Protein AF-A0A840IB22-F1 (afdb_monomer)

pLDDT: mean 71.61, std 22.85, range [34.41, 97.69]

Secondary structure (DSSP, 8-state):
-EEEEEESS-EEEEEES--SSEEETTS---SEEEE---TT-EEEEEEESS--TT-EEEEE-TTTTT--S--S---------PBPEEEEE---SEE-TTSEEEEEEEETTSPBPPTT-EEEEEEEETTEEEEEEEEEETTEEEEE----GGGTT-EEEEEEEE---SSB--EEEEEEEEEE-

Foldseek 3Di:
DKFKDWDQDWWKKAWDDDLVAKDKPVRDPDSIDGDDHHPVTDIIIIDGPDDDPPTDMDIADPVPPGDDPCPDPPDTDPQADAFEKEKAADADQEDELFAKGKIFMAGPVRAQDDWFQKKKKWKDWDPDIDIFMFTDDRRMTITGNNHDPVQAQTWIKIKMWGPTDSHHHTYIDDIHIHHYD

Nearest PDB structures (foldseek):
  8tp7-assembly1_D  TM=4.514E-01  e=5.817E-03  Homo sapiens
  3ew3-assembly1_B  TM=4.625E-01  e=2.828E-02  Rattus norvegicus
  5e2w-assembly1_H  TM=5.359E-01  e=2.455E-01  Mus musculus
  1ern-assembly1_B  TM=4.491E-01  e=6.929E-02  Homo sapiens
  8os3-assembly1_A  TM=4.184E-01  e=5.915E-02  Homo sapiens

Mean predicted aligned error: 14.22 Å

Structure (mmCIF, N/CA/C/O backbone):
data_AF-A0A840IB22-F1
#
_entry.id   AF-A0A840IB22-F1
#
loop_
_atom_site.group_PDB
_atom_site.id
_atom_site.type_symbol
_atom_site.label_atom_id
_atom_site.label_alt_id
_atom_site.label_comp_id
_atom_site.label_asym_id
_atom_site.label_entity_id
_atom_site.label_seq_id
_atom_site.pdbx_PDB_ins_code
_atom_site.Cartn_x
_atom_site.Cartn_y
_atom_site.Cartn_z
_atom_site.occupancy
_atom_site.B_iso_or_equiv
_atom_site.auth_seq_id
_atom_site.auth_comp_id
_atom_site.auth_asym_id
_atom_site.auth_atom_id
_atom_site.pdbx_PDB_model_num
ATOM 1 N N . MET A 1 1 ? 10.475 -1.679 -20.786 1.00 48.28 1 MET A N 1
ATOM 2 C CA . MET A 1 1 ? 11.555 -2.456 -20.126 1.00 48.28 1 MET A CA 1
ATOM 3 C C . MET A 1 1 ? 12.057 -1.659 -18.939 1.00 48.28 1 MET A C 1
ATOM 5 O O . MET A 1 1 ? 12.239 -0.462 -19.100 1.00 48.28 1 MET A O 1
ATOM 9 N N . THR A 1 2 ? 12.240 -2.279 -17.773 1.00 46.66 2 THR A N 1
ATOM 10 C CA . THR A 1 2 ? 12.826 -1.607 -16.608 1.00 46.66 2 THR A CA 1
ATOM 11 C C . THR A 1 2 ? 14.110 -2.330 -16.242 1.00 46.66 2 THR A C 1
ATOM 13 O O . THR A 1 2 ? 14.070 -3.530 -16.004 1.00 46.66 2 THR A O 1
ATOM 16 N N . VAL A 1 3 ? 15.239 -1.626 -16.238 1.00 50.56 3 VAL A N 1
ATOM 17 C CA . VAL A 1 3 ? 16.526 -2.186 -15.808 1.00 50.56 3 VAL A CA 1
ATOM 18 C C . VAL A 1 3 ? 16.943 -1.477 -14.539 1.00 50.56 3 VAL A C 1
ATOM 20 O O . VAL A 1 3 ? 17.030 -0.248 -14.523 1.00 50.56 3 VAL A O 1
ATOM 23 N N . ALA A 1 4 ? 17.166 -2.257 -13.484 1.00 49.91 4 ALA A N 1
ATOM 24 C CA . ALA A 1 4 ? 17.696 -1.764 -12.229 1.00 49.91 4 ALA A CA 1
ATOM 25 C C . ALA A 1 4 ? 19.106 -2.313 -12.012 1.00 49.91 4 ALA A C 1
ATOM 27 O O . ALA A 1 4 ? 19.336 -3.506 -12.187 1.00 49.91 4 ALA A O 1
ATOM 28 N N . TRP A 1 5 ? 20.045 -1.456 -11.615 1.00 53.88 5 TRP A N 1
ATOM 29 C CA . TRP A 1 5 ? 21.394 -1.898 -11.262 1.00 53.88 5 TRP A CA 1
ATOM 30 C C . TRP A 1 5 ? 21.902 -1.186 -10.014 1.00 53.88 5 TRP A C 1
ATOM 32 O O . TRP A 1 5 ? 21.425 -0.106 -9.648 1.00 53.88 5 TRP A O 1
ATOM 42 N N . ARG A 1 6 ? 22.868 -1.830 -9.358 1.00 48.09 6 ARG A N 1
ATOM 43 C CA . ARG A 1 6 ? 23.633 -1.287 -8.242 1.00 48.09 6 ARG A CA 1
ATOM 44 C C . ARG A 1 6 ? 25.108 -1.356 -8.608 1.00 48.09 6 ARG A C 1
ATOM 46 O O . ARG A 1 6 ? 25.583 -2.428 -8.959 1.00 48.09 6 ARG A O 1
ATOM 53 N N . THR A 1 7 ? 25.812 -0.236 -8.515 1.00 49.59 7 THR A N 1
ATOM 54 C CA . THR A 1 7 ? 27.276 -0.192 -8.630 1.00 49.59 7 THR A CA 1
ATOM 55 C C . THR A 1 7 ? 27.855 0.579 -7.456 1.00 49.59 7 THR A C 1
ATOM 57 O O . THR A 1 7 ? 27.236 1.532 -6.973 1.00 49.59 7 THR A O 1
ATOM 60 N N . THR A 1 8 ? 29.017 0.142 -6.986 1.00 46.53 8 THR A N 1
ATOM 61 C CA . THR A 1 8 ? 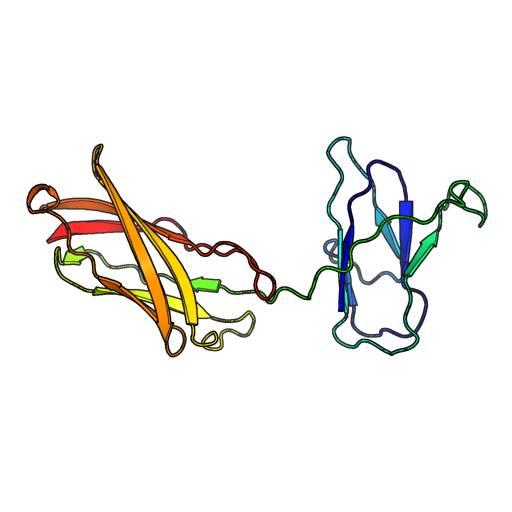29.859 0.860 -6.021 1.00 46.53 8 THR A CA 1
ATOM 62 C C . THR A 1 8 ? 30.912 1.728 -6.710 1.00 46.53 8 THR A C 1
ATOM 64 O O . THR A 1 8 ? 31.506 2.576 -6.052 1.00 46.53 8 THR A O 1
ATOM 67 N N . ASP A 1 9 ? 31.100 1.559 -8.023 1.00 51.00 9 ASP A N 1
ATOM 68 C CA . ASP A 1 9 ? 32.133 2.231 -8.812 1.00 51.00 9 ASP A CA 1
ATOM 69 C C . ASP A 1 9 ? 31.544 3.320 -9.724 1.00 51.00 9 ASP A C 1
ATOM 71 O O . ASP A 1 9 ? 30.344 3.342 -10.021 1.00 51.00 9 ASP A O 1
ATOM 75 N N . LEU A 1 10 ? 32.401 4.246 -10.167 1.00 51.16 10 LEU A N 1
ATOM 76 C CA . LEU A 1 10 ? 32.065 5.250 -11.179 1.00 51.16 10 LEU A CA 1
ATOM 77 C C . LEU A 1 10 ? 31.827 4.545 -12.515 1.00 51.16 10 LEU A C 1
ATOM 79 O O . LEU A 1 10 ? 32.743 3.963 -13.085 1.00 51.16 10 LEU A O 1
ATOM 83 N N . THR A 1 11 ? 30.602 4.590 -13.028 1.00 54.53 11 THR A N 1
ATOM 84 C CA . THR A 1 11 ? 30.282 4.005 -14.335 1.00 54.53 11 THR A CA 1
ATOM 85 C C . THR A 1 11 ? 29.261 4.890 -15.036 1.00 54.53 11 THR A C 1
ATOM 87 O O . THR A 1 11 ? 28.224 5.227 -14.455 1.00 54.53 11 THR A O 1
ATOM 90 N N . THR A 1 12 ? 29.529 5.269 -16.286 1.00 56.56 12 THR A N 1
ATOM 91 C CA . THR A 1 12 ? 28.527 5.920 -17.135 1.00 56.56 12 THR A CA 1
ATOM 92 C C . THR A 1 12 ? 27.768 4.830 -17.888 1.00 56.56 12 THR A C 1
ATOM 94 O O . THR A 1 12 ? 28.350 3.994 -18.576 1.00 56.56 12 THR A O 1
ATOM 97 N N . MET A 1 13 ? 26.441 4.800 -17.750 1.00 57.06 13 MET A N 1
ATOM 98 C CA . MET A 1 13 ? 25.615 3.864 -18.514 1.00 57.06 13 MET A CA 1
ATOM 99 C C . MET A 1 13 ? 24.980 4.596 -19.685 1.00 57.06 13 MET A C 1
ATOM 101 O O . MET A 1 13 ? 24.235 5.557 -19.496 1.00 57.06 13 MET A O 1
ATOM 105 N N . CYS A 1 14 ? 25.246 4.115 -20.893 1.00 55.72 14 CYS A N 1
ATOM 106 C CA . CYS A 1 14 ? 24.690 4.637 -22.126 1.00 55.72 14 CYS A CA 1
ATOM 107 C C . CYS A 1 14 ? 23.659 3.663 -22.698 1.00 55.72 14 CYS A C 1
ATOM 109 O O . CYS A 1 14 ? 23.950 2.502 -22.993 1.00 55.72 14 CYS A O 1
ATOM 111 N N . LEU A 1 15 ? 22.443 4.155 -22.919 1.00 52.16 15 LEU A N 1
ATOM 112 C CA . LEU A 1 15 ? 21.483 3.481 -23.774 1.00 52.16 15 LEU A CA 1
ATOM 113 C C . LEU A 1 15 ? 21.888 3.745 -25.227 1.00 52.16 15 LEU A C 1
ATOM 115 O O . LEU A 1 15 ? 21.891 4.888 -25.688 1.00 52.16 15 LEU A O 1
ATOM 119 N N . LYS A 1 16 ? 22.269 2.694 -25.952 1.00 50.34 16 LYS A N 1
ATOM 120 C CA . LYS A 1 16 ? 22.580 2.793 -27.379 1.00 50.34 16 LYS A CA 1
ATOM 121 C C . LYS A 1 16 ? 21.391 2.245 -28.173 1.00 50.34 16 LYS A C 1
ATOM 123 O O . LYS A 1 16 ? 20.918 1.151 -27.894 1.00 50.34 16 LYS A O 1
ATOM 128 N N . GLN A 1 17 ? 20.992 3.003 -29.200 1.00 44.84 17 GLN A N 1
ATOM 129 C CA . GLN A 1 17 ? 19.897 2.744 -30.157 1.00 44.84 17 GLN A CA 1
ATOM 130 C C . GLN A 1 17 ? 18.474 3.148 -29.719 1.00 44.84 17 GLN A C 1
ATOM 132 O O . GLN A 1 17 ? 18.212 3.414 -28.551 1.00 44.84 17 GLN A O 1
ATOM 137 N N . ALA A 1 18 ? 17.603 3.270 -30.734 1.00 34.88 18 ALA A N 1
ATOM 138 C CA . ALA A 1 18 ? 16.340 4.016 -30.805 1.00 34.88 18 ALA A CA 1
ATOM 139 C C . ALA A 1 18 ? 15.242 3.548 -29.835 1.00 34.88 18 ALA A C 1
ATOM 141 O O . ALA A 1 18 ? 14.247 2.934 -30.220 1.00 34.88 18 ALA A O 1
ATOM 142 N N . ILE A 1 19 ? 15.421 3.858 -28.558 1.00 40.47 19 ILE A N 1
ATOM 143 C CA . ILE A 1 19 ? 14.319 3.984 -27.614 1.00 40.47 19 ILE A CA 1
ATOM 144 C C . ILE A 1 19 ? 14.061 5.482 -27.487 1.00 40.47 19 ILE A C 1
ATOM 146 O O . ILE A 1 19 ? 14.862 6.196 -26.891 1.00 40.47 19 ILE A O 1
ATOM 150 N N . ASP A 1 20 ? 12.971 5.956 -28.080 1.00 34.41 20 ASP A N 1
ATOM 151 C CA . ASP A 1 20 ? 12.635 7.386 -28.079 1.00 34.41 20 ASP A CA 1
ATOM 152 C C . ASP A 1 20 ? 11.949 7.825 -26.769 1.00 34.41 20 ASP A C 1
ATOM 154 O O . ASP A 1 20 ? 11.941 9.009 -26.443 1.00 34.41 20 ASP A O 1
ATOM 158 N N . ASP A 1 21 ? 11.484 6.859 -25.963 1.00 38.28 21 ASP A N 1
ATOM 159 C CA . ASP A 1 21 ? 10.707 7.080 -24.738 1.00 38.28 21 ASP A CA 1
ATOM 160 C C . ASP A 1 21 ? 11.314 6.320 -23.541 1.00 38.28 21 ASP A C 1
ATOM 162 O O . ASP A 1 21 ? 10.810 5.274 -23.114 1.00 38.28 21 ASP A O 1
ATOM 166 N N . TYR A 1 22 ? 12.432 6.811 -22.995 1.00 42.03 22 TYR A N 1
ATOM 167 C CA . TYR A 1 22 ? 12.990 6.323 -21.727 1.00 42.03 22 TYR A CA 1
ATOM 168 C C . TYR A 1 22 ? 13.242 7.460 -20.737 1.00 42.03 22 TYR A C 1
ATOM 170 O O . TYR A 1 22 ? 13.552 8.589 -21.112 1.00 42.03 22 TYR A O 1
ATOM 178 N N . SER A 1 23 ? 13.141 7.151 -19.444 1.00 45.56 23 SER A N 1
ATOM 179 C CA . SER A 1 23 ? 13.484 8.079 -18.366 1.00 45.56 23 SER A CA 1
ATOM 180 C C . SER A 1 23 ? 14.428 7.427 -17.366 1.00 45.56 23 SER A C 1
ATOM 182 O O . SER A 1 23 ? 14.178 6.309 -16.900 1.00 45.56 23 SER A O 1
ATOM 184 N N . TRP A 1 24 ? 15.465 8.165 -16.988 1.00 50.62 24 TRP A N 1
ATOM 185 C CA . TRP A 1 24 ? 16.272 7.884 -15.808 1.00 50.62 24 TRP A CA 1
ATOM 186 C C . TRP A 1 24 ? 15.602 8.470 -14.561 1.00 50.62 24 TRP A C 1
ATOM 188 O O . TRP A 1 24 ? 14.995 9.539 -14.627 1.00 50.62 24 TRP A O 1
ATOM 198 N N . ASP A 1 25 ? 15.798 7.844 -13.398 1.00 52.25 25 ASP A N 1
ATOM 199 C CA . ASP A 1 25 ? 15.362 8.373 -12.085 1.00 52.25 25 ASP A CA 1
ATOM 200 C C . ASP A 1 25 ? 16.053 9.708 -11.693 1.00 52.25 25 ASP A C 1
ATOM 202 O O . ASP A 1 25 ? 15.821 10.276 -10.629 1.00 52.25 25 ASP A O 1
ATOM 206 N N . THR A 1 26 ? 16.928 10.237 -12.554 1.00 48.38 26 THR A N 1
ATOM 207 C CA . THR A 1 26 ? 17.556 11.560 -12.422 1.00 48.38 26 THR A CA 1
ATOM 208 C C . THR A 1 26 ? 16.750 12.684 -13.081 1.00 48.38 26 THR A C 1
ATOM 210 O O . THR A 1 26 ? 17.081 13.850 -12.883 1.00 48.38 26 THR A O 1
ATOM 213 N N . GLY A 1 27 ? 15.691 12.369 -13.838 1.00 40.84 27 GLY A N 1
ATOM 214 C CA . GLY A 1 27 ? 14.813 13.361 -14.471 1.00 40.84 27 GLY A CA 1
ATOM 215 C C . GLY A 1 27 ? 15.392 14.059 -15.708 1.00 40.84 27 GLY A C 1
ATOM 216 O O . GLY A 1 27 ? 14.729 14.928 -16.270 1.00 40.84 27 GLY A O 1
ATOM 217 N N . GLU A 1 28 ? 16.591 13.681 -16.161 1.00 42.09 28 GLU A N 1
ATOM 218 C CA . GLU A 1 28 ? 17.196 14.207 -17.387 1.00 42.09 28 GLU A CA 1
ATOM 219 C C . GLU A 1 28 ? 17.098 13.188 -18.532 1.00 42.09 28 GLU A C 1
ATOM 221 O O . GLU A 1 28 ? 17.531 12.040 -18.409 1.00 42.09 28 GLU A O 1
ATOM 226 N N . ALA A 1 29 ? 16.554 13.618 -19.673 1.00 41.34 29 ALA A N 1
ATOM 227 C CA . ALA A 1 29 ? 16.573 12.854 -20.917 1.00 41.34 29 ALA A CA 1
ATOM 228 C C . ALA A 1 29 ? 17.974 12.936 -21.546 1.00 41.34 29 ALA A C 1
ATOM 230 O O . ALA A 1 29 ? 18.249 13.786 -22.393 1.00 41.34 29 ALA A O 1
ATOM 231 N N . ARG A 1 30 ? 18.890 12.079 -21.089 1.00 51.94 30 ARG A N 1
ATOM 232 C CA . ARG A 1 30 ? 20.209 11.883 -21.701 1.00 51.94 30 ARG A CA 1
ATOM 233 C C . ARG A 1 30 ? 20.348 10.443 -22.181 1.00 51.94 30 ARG A C 1
ATOM 235 O O . ARG A 1 30 ? 20.032 9.521 -21.434 1.00 51.94 30 ARG A O 1
ATOM 242 N N . LEU A 1 31 ? 20.931 10.268 -23.373 1.00 49.12 31 LEU A N 1
ATOM 243 C CA . LEU A 1 31 ? 21.342 8.960 -23.924 1.00 49.12 31 LEU A CA 1
ATOM 244 C C . LEU A 1 31 ? 22.252 8.183 -22.971 1.00 49.12 31 LEU A C 1
ATOM 246 O O . LEU A 1 31 ? 22.297 6.959 -23.029 1.00 49.12 31 LEU A O 1
ATOM 250 N N . CYS A 1 32 ? 22.930 8.888 -22.068 1.00 50.00 32 CYS A N 1
ATOM 251 C CA . CYS A 1 32 ? 23.717 8.300 -21.005 1.00 50.00 32 CYS A CA 1
ATOM 252 C C . CYS A 1 32 ? 23.332 8.907 -19.656 1.00 50.00 32 CYS A C 1
ATOM 254 O O . CYS A 1 32 ? 23.226 10.128 -19.525 1.00 50.00 32 CYS A O 1
ATOM 256 N N . GLY A 1 33 ? 23.128 8.054 -18.659 1.00 50.44 33 GLY A N 1
ATOM 257 C CA . GLY A 1 33 ? 23.044 8.454 -17.265 1.00 50.44 33 GLY A CA 1
ATOM 258 C C . GLY A 1 33 ? 24.423 8.339 -16.627 1.00 50.44 33 GLY A C 1
ATOM 259 O O . GLY A 1 33 ? 25.006 7.254 -16.610 1.00 50.44 33 GLY A O 1
ATOM 260 N N . ASP A 1 34 ? 24.937 9.442 -16.084 1.00 47.44 34 ASP A N 1
ATOM 261 C CA . ASP A 1 34 ? 26.132 9.402 -15.243 1.00 47.44 34 ASP A CA 1
ATOM 262 C C . ASP A 1 34 ? 25.741 8.911 -13.847 1.00 47.44 34 ASP A C 1
ATOM 264 O O . ASP A 1 34 ? 24.922 9.524 -13.148 1.00 47.44 34 ASP A O 1
ATOM 268 N N . GLY A 1 35 ? 26.304 7.772 -13.450 1.00 44.09 35 GLY A N 1
ATOM 269 C CA . GLY A 1 35 ? 26.083 7.176 -12.147 1.00 44.09 35 GLY A CA 1
ATOM 270 C C . GLY A 1 35 ? 27.285 7.361 -11.236 1.00 44.09 35 GLY A C 1
ATOM 271 O O . GLY A 1 35 ? 28.285 6.665 -11.369 1.00 44.09 35 GLY A O 1
ATOM 272 N N . TYR A 1 36 ? 27.171 8.260 -10.257 1.00 42.16 36 TYR A N 1
ATOM 273 C CA . TYR A 1 36 ? 28.086 8.278 -9.115 1.00 42.16 36 TYR A CA 1
ATOM 274 C C . TYR A 1 36 ? 27.601 7.239 -8.095 1.00 42.16 36 TYR A C 1
ATOM 276 O O . TYR A 1 36 ? 26.560 7.443 -7.457 1.00 42.16 36 TYR A O 1
ATOM 284 N N . GLY A 1 37 ? 28.306 6.110 -7.993 1.00 39.12 37 GLY A N 1
ATOM 285 C CA . GLY A 1 37 ? 28.129 5.146 -6.907 1.00 39.12 37 GLY A CA 1
ATOM 286 C C . GLY A 1 37 ? 28.639 5.720 -5.581 1.00 39.12 37 GLY A C 1
ATOM 287 O O . GLY A 1 37 ? 29.645 6.427 -5.555 1.00 39.12 37 GLY A O 1
ATOM 288 N N . ASP A 1 38 ? 27.930 5.448 -4.487 1.00 37.69 38 ASP A N 1
ATOM 289 C CA . ASP A 1 38 ? 28.451 5.593 -3.126 1.00 37.69 38 ASP A CA 1
ATOM 290 C C . ASP A 1 38 ? 28.698 4.200 -2.519 1.00 37.69 38 ASP A C 1
ATOM 292 O O . ASP A 1 38 ? 28.323 3.176 -3.096 1.00 37.69 38 ASP A O 1
ATOM 296 N N . GLU A 1 39 ? 29.318 4.150 -1.340 1.00 35.53 39 GLU A N 1
ATOM 297 C CA . GLU A 1 39 ? 29.647 2.919 -0.599 1.00 35.53 39 GLU A CA 1
ATOM 298 C C . GLU A 1 39 ? 28.437 2.011 -0.277 1.00 35.53 39 GLU A C 1
ATOM 300 O O . GLU A 1 39 ? 28.614 0.864 0.131 1.00 35.53 39 GLU A O 1
ATOM 305 N N . ASN A 1 40 ? 27.202 2.481 -0.499 1.00 43.50 40 ASN A N 1
ATOM 306 C CA . ASN A 1 40 ? 25.967 1.714 -0.308 1.00 43.50 40 ASN A CA 1
ATOM 307 C C . ASN A 1 40 ? 25.336 1.222 -1.622 1.00 43.50 40 ASN A C 1
ATOM 309 O O . ASN A 1 40 ? 24.288 0.561 -1.593 1.00 43.50 40 ASN A O 1
ATOM 313 N N . GLY A 1 41 ? 25.958 1.529 -2.761 1.00 46.81 41 GLY A N 1
ATOM 314 C CA . GLY A 1 41 ? 25.479 1.204 -4.093 1.00 46.81 41 GLY A CA 1
ATOM 315 C C . GLY A 1 41 ? 24.190 1.953 -4.430 1.00 46.81 41 GLY A C 1
ATOM 316 O O . GLY A 1 41 ? 23.091 1.587 -3.988 1.00 46.81 41 GLY A O 1
ATOM 317 N N . ARG A 1 42 ? 24.290 2.976 -5.281 1.00 49.84 42 ARG A N 1
ATOM 318 C CA . ARG A 1 42 ? 23.114 3.703 -5.771 1.00 49.84 42 ARG A CA 1
ATOM 319 C C . ARG A 1 42 ? 22.307 2.793 -6.703 1.00 49.84 42 ARG A C 1
ATOM 321 O O . ARG A 1 42 ? 22.860 2.210 -7.631 1.00 49.84 42 ARG A O 1
ATOM 328 N N . ARG A 1 43 ? 21.002 2.645 -6.431 1.00 49.06 43 ARG A N 1
ATOM 329 C CA . ARG A 1 43 ? 20.064 1.985 -7.352 1.00 49.06 43 ARG A CA 1
ATOM 330 C C . ARG A 1 43 ? 19.730 2.974 -8.453 1.00 49.06 43 ARG A C 1
ATOM 332 O O . ARG A 1 43 ? 19.277 4.079 -8.168 1.00 49.06 43 ARG A O 1
ATOM 339 N N . PHE A 1 44 ? 19.901 2.552 -9.687 1.00 54.31 44 PHE A N 1
ATOM 340 C CA . PHE A 1 44 ? 19.448 3.300 -10.847 1.00 54.31 44 PHE A CA 1
ATOM 341 C C . PHE A 1 44 ? 18.365 2.503 -11.541 1.00 54.31 44 PHE A C 1
ATOM 343 O O . PHE A 1 44 ? 18.443 1.279 -11.583 1.00 54.31 44 PHE A O 1
ATOM 350 N N . VAL A 1 45 ? 17.361 3.195 -12.066 1.00 52.44 45 VAL A N 1
ATOM 351 C CA . VAL A 1 45 ? 16.238 2.581 -12.767 1.00 52.44 45 VAL A CA 1
ATOM 352 C C . VAL A 1 45 ? 16.105 3.269 -14.118 1.00 52.44 45 VAL A C 1
ATOM 354 O O . VAL A 1 45 ? 15.855 4.473 -14.178 1.00 52.44 45 VAL A O 1
ATOM 357 N N . LEU A 1 46 ? 16.284 2.508 -15.195 1.00 56.38 46 LEU A N 1
ATOM 358 C CA . LEU A 1 46 ? 15.927 2.924 -16.547 1.00 56.38 46 LEU A CA 1
ATOM 359 C C . LEU A 1 46 ? 14.561 2.339 -16.859 1.00 56.38 46 LEU A C 1
ATOM 361 O O . LEU A 1 46 ? 14.406 1.126 -16.780 1.00 56.38 46 LEU A O 1
ATOM 365 N N . THR A 1 47 ? 13.584 3.170 -17.211 1.00 52.81 47 THR A N 1
ATOM 366 C CA . THR A 1 47 ? 12.278 2.707 -17.701 1.00 52.81 47 THR A CA 1
ATOM 367 C C . THR A 1 47 ? 12.120 3.135 -19.148 1.00 52.81 47 THR A C 1
ATOM 369 O O . THR A 1 47 ? 12.177 4.324 -19.426 1.00 52.81 47 THR A O 1
ATOM 372 N N . ALA A 1 48 ? 11.922 2.171 -20.043 1.00 50.44 48 ALA A N 1
ATOM 373 C CA . ALA A 1 48 ? 11.597 2.376 -21.450 1.00 50.44 48 ALA A CA 1
ATOM 374 C C . ALA A 1 48 ? 10.118 2.046 -21.702 1.00 50.44 48 ALA A C 1
ATOM 376 O O . ALA A 1 48 ? 9.684 0.931 -21.372 1.00 50.44 48 ALA A O 1
ATOM 377 N N . GLU A 1 49 ? 9.362 2.979 -22.285 1.00 41.25 49 GLU A N 1
ATOM 378 C CA . GLU A 1 49 ? 7.941 2.808 -22.627 1.00 41.25 49 GLU A CA 1
ATOM 379 C C . GLU A 1 49 ? 7.743 1.831 -23.795 1.00 41.25 49 GLU A C 1
ATOM 381 O O . GLU A 1 49 ? 6.767 1.080 -23.813 1.00 41.25 49 GLU A O 1
ATOM 386 N N . GLN A 1 50 ? 8.710 1.763 -24.715 1.00 44.41 50 GLN A N 1
ATOM 387 C CA . GLN A 1 50 ? 8.745 0.808 -25.824 1.00 44.41 50 GLN A CA 1
ATOM 388 C C . GLN A 1 50 ? 10.086 0.064 -25.828 1.00 44.41 50 GLN A C 1
ATOM 390 O O . GLN A 1 50 ? 11.144 0.667 -25.667 1.00 44.41 50 GLN A O 1
ATOM 395 N N . SER A 1 51 ? 10.058 -1.263 -25.973 1.00 46.50 51 SER A N 1
ATOM 396 C CA . SER A 1 51 ? 11.267 -2.080 -26.137 1.00 46.50 51 SER A CA 1
ATOM 397 C C . SER A 1 51 ? 11.360 -2.563 -27.578 1.00 46.50 51 SER A C 1
ATOM 399 O O . SER A 1 51 ? 10.515 -3.352 -28.006 1.00 46.50 51 SER A O 1
ATOM 401 N N . HIS A 1 52 ? 12.381 -2.119 -28.310 1.00 44.84 52 HIS A N 1
ATOM 402 C CA . HIS A 1 52 ? 12.742 -2.729 -29.587 1.00 44.84 52 HIS A CA 1
ATOM 403 C C . HIS A 1 52 ? 13.513 -4.034 -29.316 1.00 44.84 52 HIS A C 1
ATOM 405 O O . HIS A 1 52 ? 14.332 -4.051 -28.394 1.00 44.84 52 HIS A O 1
ATOM 411 N N . PRO A 1 53 ? 13.293 -5.121 -30.078 1.00 45.16 53 PRO A N 1
ATOM 412 C CA . PRO A 1 53 ? 14.024 -6.381 -29.896 1.00 45.16 53 PRO A CA 1
ATOM 413 C C . PRO A 1 53 ? 15.548 -6.250 -30.057 1.00 45.16 53 PRO A C 1
ATOM 415 O O . PRO A 1 53 ? 16.276 -7.097 -29.553 1.00 45.16 53 PRO A O 1
ATOM 418 N N . ASP A 1 54 ? 16.017 -5.180 -30.701 1.00 46.44 54 ASP A N 1
ATOM 419 C CA . ASP A 1 54 ? 17.439 -4.926 -30.961 1.00 46.44 54 ASP A CA 1
ATOM 420 C C . ASP A 1 54 ? 18.091 -3.997 -29.919 1.00 46.44 54 ASP A C 1
ATOM 422 O O . ASP A 1 54 ? 19.270 -3.672 -30.028 1.00 46.44 54 ASP A O 1
ATOM 426 N N . ALA A 1 55 ? 17.340 -3.541 -28.909 1.00 50.34 55 ALA A N 1
ATOM 427 C CA . ALA A 1 55 ? 17.861 -2.625 -27.900 1.00 50.34 55 ALA A CA 1
ATOM 428 C C . ALA A 1 55 ? 18.793 -3.335 -26.902 1.00 50.34 55 ALA A C 1
ATOM 430 O O . ALA A 1 55 ? 18.453 -4.386 -26.356 1.00 50.34 55 ALA A O 1
ATOM 431 N N . PHE A 1 56 ? 19.939 -2.717 -26.601 1.00 51.69 56 PHE A N 1
ATOM 432 C CA . PHE A 1 56 ? 20.892 -3.195 -25.597 1.00 51.69 56 PHE A CA 1
ATOM 433 C C . PHE A 1 56 ? 21.508 -2.035 -24.800 1.00 51.69 56 PHE A C 1
ATOM 435 O O . PHE A 1 56 ? 21.499 -0.880 -25.225 1.00 51.69 56 PHE A O 1
ATOM 442 N N . LEU A 1 57 ? 22.024 -2.345 -23.610 1.00 53.84 57 LEU A N 1
ATOM 443 C CA . LEU A 1 57 ? 22.715 -1.386 -22.747 1.00 53.84 57 LEU A CA 1
ATOM 444 C C . LEU A 1 57 ? 24.226 -1.492 -22.945 1.00 53.84 57 LEU A C 1
ATOM 446 O O . LEU A 1 57 ? 24.757 -2.598 -23.048 1.00 53.84 57 LEU A O 1
ATOM 450 N N . VAL A 1 58 ? 24.905 -0.345 -22.966 1.00 55.03 58 VAL A N 1
ATOM 451 C CA . VAL A 1 58 ? 26.369 -0.257 -22.964 1.00 55.03 58 VAL A CA 1
ATOM 452 C C . VAL A 1 58 ? 26.818 0.472 -21.706 1.00 55.03 58 VAL A C 1
ATOM 454 O O . VAL A 1 58 ? 26.255 1.501 -21.329 1.00 55.03 58 VAL A O 1
ATOM 457 N N . PHE A 1 59 ? 27.842 -0.068 -21.059 1.00 56.19 59 PHE A N 1
ATOM 458 C CA . PHE A 1 59 ? 28.519 0.562 -19.935 1.00 56.19 59 PHE A CA 1
ATOM 459 C C . PHE A 1 59 ? 29.805 1.179 -20.487 1.00 56.19 59 PHE A C 1
ATOM 461 O O . PHE A 1 59 ? 30.721 0.451 -20.863 1.00 56.19 59 PHE A O 1
ATOM 468 N N . ASP A 1 60 ? 29.832 2.505 -20.605 1.00 53.69 60 ASP A N 1
ATOM 469 C CA . ASP A 1 60 ? 30.997 3.251 -21.079 1.00 53.69 60 ASP A CA 1
ATOM 470 C C . ASP A 1 60 ? 31.705 3.846 -19.850 1.00 53.69 60 ASP A C 1
ATOM 472 O O . ASP A 1 60 ? 31.090 4.541 -19.044 1.00 53.69 60 ASP A O 1
ATOM 476 N N . ASP A 1 61 ? 33.003 3.596 -19.685 1.00 52.44 61 ASP A N 1
ATOM 477 C CA . ASP A 1 61 ? 33.808 4.310 -18.690 1.00 52.44 61 ASP A CA 1
ATOM 478 C C . ASP A 1 61 ? 34.458 5.537 -19.361 1.00 52.44 61 ASP A C 1
ATOM 480 O O . ASP A 1 61 ? 35.348 5.379 -20.210 1.00 52.44 61 ASP A O 1
ATOM 484 N N . PRO A 1 62 ? 34.039 6.774 -19.027 1.00 47.59 62 PRO A N 1
ATOM 485 C CA . PRO A 1 62 ? 34.591 7.977 -19.641 1.00 47.59 62 PRO A CA 1
ATOM 486 C C . PRO A 1 62 ? 36.049 8.245 -19.231 1.00 47.59 62 PRO A C 1
ATOM 488 O O . PRO A 1 62 ? 36.702 9.081 -19.856 1.00 47.59 62 PRO A O 1
ATOM 491 N N . VAL A 1 63 ? 36.583 7.555 -18.216 1.00 49.22 63 VAL A N 1
ATOM 492 C CA . VAL A 1 63 ? 37.959 7.737 -17.729 1.00 49.22 63 VAL A CA 1
ATOM 493 C C . VAL A 1 63 ? 38.986 7.028 -18.627 1.00 49.22 63 VAL A C 1
ATOM 495 O O . VAL A 1 63 ? 40.134 7.468 -18.682 1.00 49.22 63 VAL A O 1
ATOM 498 N N . TRP A 1 64 ? 38.593 6.004 -19.401 1.00 49.31 64 TRP A N 1
ATOM 499 C CA . TRP A 1 64 ? 39.539 5.109 -20.100 1.00 49.31 64 TRP A CA 1
ATOM 500 C C . TRP A 1 64 ? 39.457 5.084 -21.635 1.00 49.31 64 TRP A C 1
ATOM 502 O O . TRP A 1 64 ? 39.971 4.170 -22.274 1.00 49.31 64 TRP A O 1
ATOM 512 N N . GLY A 1 65 ? 38.876 6.102 -22.275 1.00 47.56 65 GLY A N 1
ATOM 513 C CA . GLY A 1 65 ? 39.025 6.276 -23.729 1.00 47.56 65 GLY A CA 1
ATOM 514 C C . GLY A 1 65 ? 38.384 5.181 -24.597 1.00 47.56 65 GLY A C 1
ATOM 515 O O . GLY A 1 65 ? 38.828 4.967 -25.724 1.00 47.56 65 GLY A O 1
ATOM 516 N N . GLY A 1 66 ? 37.329 4.520 -24.108 1.00 45.50 66 GLY A N 1
ATOM 517 C CA . GLY A 1 66 ? 36.490 3.615 -24.909 1.00 45.50 66 GLY A CA 1
ATOM 518 C C . GLY A 1 66 ? 36.748 2.116 -24.732 1.00 45.50 66 GLY A C 1
ATOM 519 O O . GLY A 1 66 ? 36.082 1.319 -25.387 1.00 45.50 66 GLY A O 1
ATOM 520 N N . GLN A 1 67 ? 37.654 1.713 -23.841 1.00 45.75 67 GLN A N 1
ATOM 521 C CA . GLN A 1 67 ? 37.714 0.345 -23.321 1.00 45.75 67 GLN A CA 1
ATOM 522 C C . GLN A 1 67 ? 37.570 0.403 -21.805 1.00 45.75 67 GLN A C 1
ATOM 524 O O . GLN A 1 67 ? 38.428 0.945 -21.112 1.00 45.75 67 GLN A O 1
ATOM 529 N N . SER A 1 68 ? 36.455 -0.126 -21.301 1.00 45.06 68 SER A N 1
ATOM 530 C CA . SER A 1 68 ? 36.299 -0.379 -19.872 1.00 45.06 68 SER A CA 1
ATOM 531 C C . SER A 1 68 ? 37.439 -1.306 -19.423 1.00 45.06 68 SER A C 1
ATOM 533 O O . SER A 1 68 ? 37.638 -2.340 -20.059 1.00 45.06 68 SER A O 1
ATOM 535 N N . PRO A 1 69 ? 38.184 -1.004 -18.344 1.00 44.25 69 PRO A N 1
ATOM 536 C CA . PRO A 1 69 ? 39.161 -1.942 -17.779 1.00 44.25 69 PRO A CA 1
ATOM 537 C C . PRO A 1 69 ? 38.498 -3.193 -17.169 1.00 44.25 69 PRO A C 1
ATOM 539 O O . PRO A 1 69 ? 39.190 -4.095 -16.699 1.00 44.25 69 PRO A O 1
ATOM 542 N N . TYR A 1 70 ? 37.166 -3.252 -17.187 1.00 46.78 70 TYR A N 1
ATOM 543 C CA . TYR A 1 70 ? 36.345 -4.346 -16.702 1.00 46.78 70 TYR A CA 1
ATOM 544 C C . TYR A 1 70 ? 35.759 -5.113 -17.900 1.00 46.78 70 TYR A C 1
ATOM 546 O O . TYR A 1 70 ? 34.594 -4.945 -18.252 1.00 46.78 70 TYR A O 1
ATOM 554 N N . ASP A 1 71 ? 36.586 -5.956 -18.525 1.00 41.34 71 ASP A N 1
ATOM 555 C CA . ASP A 1 71 ? 36.197 -6.961 -19.538 1.00 41.34 71 ASP A CA 1
ATOM 556 C C . ASP A 1 71 ? 35.462 -8.176 -18.914 1.00 41.34 71 ASP A C 1
ATOM 558 O O . ASP A 1 71 ? 35.270 -9.215 -19.551 1.00 41.34 71 ASP A O 1
ATOM 562 N N . GLU A 1 72 ? 35.052 -8.078 -17.647 1.00 40.38 72 GLU A N 1
ATOM 563 C CA . GLU A 1 72 ? 34.287 -9.121 -16.972 1.00 40.38 72 GLU A CA 1
ATOM 564 C C . GLU A 1 72 ? 32.782 -8.929 -17.224 1.00 40.38 72 GLU A C 1
ATOM 566 O O . GLU A 1 72 ? 32.290 -7.796 -17.209 1.00 40.38 72 GLU A O 1
ATOM 571 N N . PRO A 1 73 ? 32.012 -10.011 -17.458 1.00 40.03 73 PRO A N 1
ATOM 572 C CA . PRO A 1 73 ? 30.569 -9.912 -17.617 1.00 40.03 73 PRO A CA 1
ATOM 573 C C . PRO A 1 73 ? 29.958 -9.284 -16.364 1.00 40.03 73 PRO A C 1
ATOM 575 O O . PRO A 1 73 ? 29.927 -9.906 -15.303 1.00 40.03 73 PRO A O 1
ATOM 578 N N . TYR A 1 74 ? 29.456 -8.056 -16.480 1.00 41.69 74 TYR A N 1
ATOM 579 C CA . TYR A 1 74 ? 28.677 -7.451 -15.408 1.00 41.69 74 TYR A CA 1
ATOM 580 C C . TYR A 1 74 ? 27.456 -8.332 -15.127 1.00 41.69 74 TYR A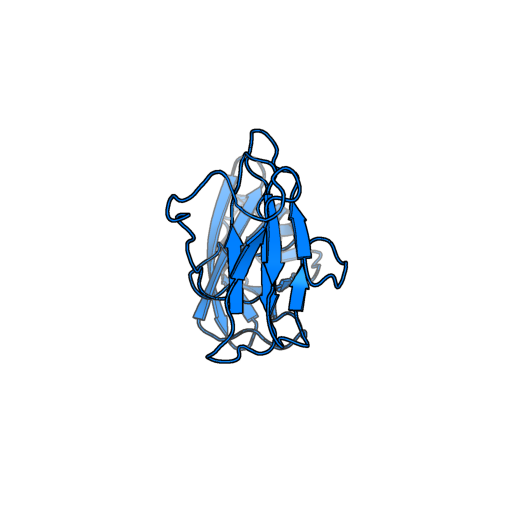 C 1
ATOM 582 O O . TYR A 1 74 ? 26.630 -8.572 -16.011 1.00 41.69 74 TYR A O 1
ATOM 590 N N . GLU A 1 75 ? 27.317 -8.800 -13.887 1.00 37.44 75 GLU A N 1
ATOM 591 C CA . GLU A 1 75 ? 26.090 -9.446 -13.433 1.00 37.44 75 GLU A CA 1
ATOM 592 C C . GLU A 1 75 ? 24.992 -8.383 -13.303 1.00 37.44 75 GLU A C 1
ATOM 594 O O . GLU A 1 75 ? 24.842 -7.721 -12.277 1.00 37.44 75 GLU A O 1
ATOM 599 N N . PHE A 1 76 ? 24.209 -8.195 -14.363 1.00 38.62 76 PHE A N 1
ATOM 600 C CA . PHE A 1 76 ? 22.957 -7.455 -14.282 1.00 38.62 76 PHE A CA 1
ATOM 601 C C . PHE A 1 76 ? 21.801 -8.430 -14.086 1.00 38.62 76 PHE A C 1
ATOM 603 O O . PHE A 1 76 ? 21.720 -9.491 -14.705 1.00 38.62 76 PHE A O 1
ATOM 610 N N . THR A 1 77 ? 20.860 -8.049 -13.231 1.00 40.06 77 THR A N 1
ATOM 611 C CA . THR A 1 77 ? 19.576 -8.735 -13.134 1.00 40.06 77 THR A CA 1
ATOM 612 C C . THR A 1 77 ? 18.546 -7.901 -13.881 1.00 40.06 77 THR A C 1
ATOM 614 O O . THR A 1 77 ? 18.309 -6.736 -13.569 1.00 40.06 77 THR A O 1
ATOM 617 N N . VAL A 1 78 ? 17.937 -8.485 -14.914 1.00 43.72 78 VAL A N 1
ATOM 618 C CA . VAL A 1 78 ? 16.745 -7.893 -15.526 1.00 43.72 78 VAL A CA 1
ATOM 619 C C . VAL A 1 78 ? 15.585 -8.176 -14.579 1.00 43.72 78 VAL A C 1
ATOM 621 O O . VAL A 1 78 ? 15.008 -9.263 -14.589 1.00 43.72 78 VAL A O 1
ATOM 624 N N . GLU A 1 79 ? 15.276 -7.219 -13.706 1.00 46.31 79 GLU A N 1
ATOM 625 C CA . GLU A 1 79 ? 14.058 -7.281 -12.904 1.00 46.31 79 GLU A CA 1
ATOM 626 C C . GLU A 1 79 ? 12.837 -7.138 -13.826 1.00 46.31 79 GLU A C 1
ATOM 628 O O . GLU A 1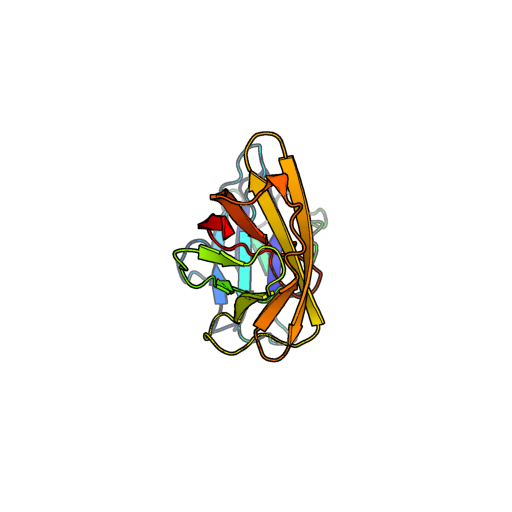 79 ? 12.828 -6.356 -14.780 1.00 46.31 79 GLU A O 1
ATOM 633 N N . ALA A 1 80 ? 11.778 -7.904 -13.555 1.00 49.41 80 ALA A N 1
ATOM 634 C CA . ALA A 1 80 ? 10.506 -7.690 -14.231 1.00 49.41 80 ALA A CA 1
ATOM 635 C C . ALA A 1 80 ? 10.006 -6.261 -13.951 1.00 49.41 80 ALA A C 1
ATOM 637 O O . ALA A 1 80 ? 10.169 -5.746 -12.844 1.00 49.41 80 ALA A O 1
ATOM 638 N N . ILE A 1 81 ? 9.375 -5.628 -14.947 1.00 60.22 81 ILE A N 1
ATOM 639 C CA . ILE A 1 81 ? 8.781 -4.295 -14.786 1.00 60.22 81 ILE A CA 1
ATOM 640 C C . ILE A 1 81 ? 7.763 -4.357 -13.645 1.00 60.22 81 ILE A C 1
ATOM 642 O O . ILE A 1 81 ? 6.701 -4.964 -13.783 1.00 60.22 81 ILE A O 1
ATOM 646 N N . GLN A 1 82 ? 8.073 -3.707 -12.527 1.00 63.41 82 GLN A N 1
ATOM 647 C CA . GLN A 1 82 ? 7.114 -3.520 -11.451 1.00 63.41 82 GLN A CA 1
ATOM 648 C C . GLN A 1 82 ? 6.273 -2.277 -11.732 1.00 63.41 82 GLN A C 1
ATOM 650 O O . GLN A 1 82 ? 6.782 -1.160 -11.813 1.00 63.41 82 GLN A O 1
ATOM 655 N N . HIS A 1 83 ? 4.961 -2.453 -11.835 1.00 72.44 83 HIS A N 1
ATOM 656 C CA . HIS A 1 83 ? 4.031 -1.352 -12.030 1.00 72.44 83 HIS A CA 1
ATOM 657 C C . HIS A 1 83 ? 3.795 -0.582 -10.724 1.00 72.44 83 HIS A C 1
ATOM 659 O O . HIS A 1 83 ? 3.660 -1.164 -9.641 1.00 72.44 83 HIS A O 1
ATOM 665 N N . TRP A 1 84 ? 3.681 0.742 -10.832 1.00 80.69 84 TRP A N 1
ATOM 666 C CA . TRP A 1 84 ? 3.330 1.593 -9.700 1.00 80.69 84 TRP A CA 1
ATOM 667 C C . TRP A 1 84 ? 1.887 1.354 -9.237 1.00 80.69 84 TRP A C 1
ATOM 669 O O . TRP A 1 84 ? 0.960 1.252 -10.049 1.00 80.69 84 TRP A O 1
ATOM 679 N N . ILE A 1 85 ? 1.686 1.334 -7.916 1.00 85.06 85 ILE A N 1
ATOM 680 C CA . ILE A 1 85 ? 0.370 1.308 -7.268 1.00 85.06 85 ILE A CA 1
ATOM 681 C C . ILE A 1 85 ? 0.326 2.365 -6.164 1.00 85.06 85 ILE A C 1
ATOM 683 O O . ILE A 1 85 ? 1.230 2.462 -5.338 1.00 85.06 85 ILE A O 1
ATOM 687 N 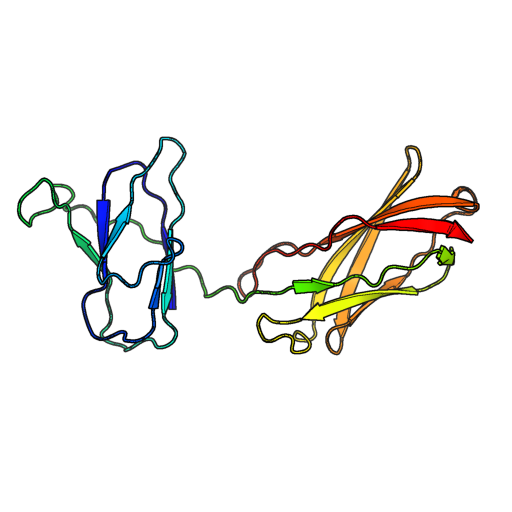N . GLY A 1 86 ? -0.777 3.100 -6.082 1.00 84.75 86 GLY A N 1
ATOM 688 C CA . GLY A 1 86 ? -1.093 4.019 -4.996 1.00 84.75 86 GLY A CA 1
ATOM 689 C C . GLY A 1 86 ? -2.128 3.422 -4.051 1.00 84.75 86 GLY A C 1
ATOM 690 O O . GLY A 1 86 ? -3.134 2.869 -4.496 1.00 84.75 86 GLY A O 1
ATOM 691 N N . ILE A 1 87 ? -1.922 3.567 -2.738 1.00 93.00 87 ILE A N 1
ATOM 692 C CA . ILE A 1 87 ? -2.941 3.263 -1.722 1.00 93.00 87 ILE A CA 1
ATOM 693 C C . ILE A 1 87 ? -3.499 4.570 -1.158 1.00 93.00 87 ILE A C 1
ATOM 695 O O . ILE A 1 87 ? -2.803 5.330 -0.487 1.00 93.00 87 ILE A O 1
ATOM 699 N N . GLY A 1 88 ? -4.793 4.797 -1.368 1.00 92.50 88 GLY A N 1
ATOM 700 C CA . GLY A 1 88 ? -5.532 5.926 -0.816 1.00 92.50 88 GLY A CA 1
ATOM 701 C C . GLY A 1 88 ? -6.389 5.524 0.381 1.00 92.50 88 GLY A C 1
ATOM 702 O O . GLY A 1 88 ? -7.065 4.493 0.380 1.00 92.50 88 GLY A O 1
ATOM 703 N N . VAL A 1 89 ? -6.422 6.367 1.411 1.00 93.00 89 VAL A N 1
ATOM 704 C CA . VAL A 1 89 ? -7.360 6.231 2.533 1.00 93.00 89 VAL A CA 1
ATOM 705 C C . VAL A 1 89 ? -8.162 7.511 2.696 1.00 93.00 89 VAL A C 1
ATOM 707 O O . VAL A 1 89 ? -7.611 8.605 2.812 1.00 93.00 89 VAL A O 1
ATOM 710 N N . ARG A 1 90 ? -9.491 7.389 2.730 1.00 89.50 90 ARG A N 1
ATOM 711 C CA . ARG A 1 90 ? -10.357 8.538 3.001 1.00 89.50 90 ARG A CA 1
ATOM 712 C C . ARG A 1 90 ? -10.307 8.860 4.492 1.00 89.50 90 ARG A C 1
ATOM 714 O O . ARG A 1 90 ? -10.538 7.984 5.328 1.00 89.50 90 ARG A O 1
ATOM 721 N N . ARG A 1 91 ? -10.056 10.128 4.832 1.00 88.25 91 ARG A N 1
ATOM 722 C CA . ARG A 1 91 ? -10.144 10.597 6.221 1.00 88.25 91 ARG A CA 1
ATOM 723 C C . ARG A 1 91 ? -11.566 10.372 6.743 1.00 88.25 91 ARG A C 1
ATOM 725 O O . ARG A 1 91 ? -12.535 10.794 6.118 1.00 88.25 91 ARG A O 1
ATOM 732 N N . THR A 1 92 ? -11.681 9.708 7.889 1.00 89.56 92 THR A N 1
ATOM 733 C CA . THR A 1 92 ? -12.945 9.519 8.608 1.00 89.56 92 THR A CA 1
ATOM 734 C C . THR A 1 92 ? -12.743 9.889 10.074 1.00 89.56 92 THR A C 1
ATOM 736 O O . THR A 1 92 ? -11.736 9.489 10.658 1.00 89.56 92 THR A O 1
ATOM 739 N N . PRO A 1 93 ? -13.672 10.626 10.708 1.00 87.12 93 PRO A N 1
ATOM 740 C CA . PRO A 1 93 ? -13.528 11.007 12.112 1.00 87.12 93 PRO A CA 1
ATOM 741 C C . PRO A 1 93 ? -13.635 9.800 13.053 1.00 87.12 93 PRO A C 1
ATOM 743 O O . PRO A 1 93 ? -13.163 9.839 14.191 1.00 87.12 93 PRO A O 1
ATOM 746 N N . SER A 1 94 ? -14.276 8.718 12.601 1.00 93.62 94 SER A N 1
ATOM 747 C CA . SER A 1 94 ? -14.457 7.526 13.418 1.00 93.62 94 SER A CA 1
ATOM 748 C C . SER A 1 94 ? -14.648 6.253 12.607 1.00 93.62 94 SER A C 1
ATOM 750 O O . SER A 1 94 ? -15.015 6.288 11.432 1.00 93.62 94 SER A O 1
ATOM 752 N N . ILE A 1 95 ? -14.434 5.124 13.274 1.00 94.62 95 ILE A N 1
ATOM 753 C CA . ILE A 1 95 ? -14.663 3.779 12.747 1.00 94.62 95 ILE A CA 1
ATOM 754 C C . ILE A 1 95 ? -15.489 2.962 13.738 1.00 94.62 95 ILE A C 1
ATOM 756 O O . ILE A 1 95 ? -15.356 3.102 14.954 1.00 94.62 95 ILE A O 1
ATOM 760 N N . SER A 1 96 ? -16.325 2.068 13.213 1.00 95.62 96 SER A N 1
ATOM 761 C CA . SER A 1 96 ? -17.017 1.084 14.043 1.00 95.62 96 SER A CA 1
ATOM 762 C C . SER A 1 96 ? -16.075 -0.052 14.414 1.00 95.62 96 SER A C 1
ATOM 764 O O . SER A 1 96 ? -15.358 -0.600 13.571 1.00 95.62 96 SER A O 1
ATOM 766 N N . ARG A 1 97 ? -16.161 -0.495 15.667 1.00 94.94 97 ARG A N 1
ATOM 767 C CA . ARG A 1 97 ? -15.422 -1.648 16.189 1.00 94.94 97 ARG A CA 1
ATOM 768 C C . ARG A 1 97 ? -15.600 -2.930 15.355 1.00 94.94 97 ARG A C 1
ATOM 770 O O . ARG A 1 97 ? -14.672 -3.731 15.246 1.00 94.94 97 ARG A O 1
ATOM 777 N N . ARG A 1 98 ? -16.784 -3.143 14.767 1.00 95.00 98 ARG A N 1
ATOM 778 C CA . ARG A 1 98 ? -17.121 -4.320 13.933 1.00 95.00 98 ARG A CA 1
ATOM 779 C C . ARG A 1 98 ? -17.369 -3.980 12.459 1.00 95.00 98 ARG A C 1
ATOM 781 O O . ARG A 1 98 ? -17.748 -4.868 11.704 1.00 95.00 98 ARG A O 1
ATOM 788 N N . GLY A 1 99 ? -17.141 -2.732 12.059 1.00 94.25 99 GLY A N 1
ATOM 789 C CA . GLY A 1 99 ? -17.380 -2.281 10.693 1.00 94.25 99 GLY A CA 1
ATOM 790 C C . GLY A 1 99 ? -16.330 -2.753 9.688 1.00 94.25 99 GLY A C 1
ATOM 791 O O . GLY A 1 99 ? -15.420 -3.537 9.990 1.00 94.25 99 GLY A O 1
ATOM 792 N N . THR A 1 100 ? -16.458 -2.209 8.483 1.00 96.00 100 THR A N 1
ATOM 793 C CA . THR A 1 100 ? -15.502 -2.374 7.391 1.00 96.00 100 THR A CA 1
ATOM 794 C C . THR A 1 100 ? -14.821 -1.042 7.120 1.00 96.00 100 THR A C 1
ATOM 796 O O . THR A 1 100 ? -15.491 -0.037 6.903 1.00 96.00 100 THR A O 1
ATOM 799 N N . PHE A 1 101 ? -13.492 -1.043 7.132 1.00 95.56 101 PHE A N 1
ATOM 800 C CA . PHE A 1 101 ? -12.688 0.069 6.641 1.00 95.56 101 PHE A CA 1
ATOM 801 C C . PHE A 1 101 ? -12.384 -0.156 5.161 1.00 95.56 101 PHE A C 1
ATOM 803 O O . PHE A 1 101 ? -12.083 -1.283 4.757 1.00 95.56 101 PHE A O 1
ATOM 810 N N . VAL A 1 102 ? -12.492 0.899 4.358 1.00 96.31 102 VAL A N 1
ATOM 811 C CA . VAL A 1 102 ? -12.271 0.835 2.912 1.00 96.31 102 VAL A CA 1
ATOM 812 C C . VAL A 1 102 ? -11.101 1.739 2.557 1.00 96.31 102 VAL A C 1
ATOM 814 O O . VAL A 1 102 ? -11.150 2.938 2.822 1.00 96.31 102 VAL A O 1
ATOM 817 N N . ALA A 1 103 ? -10.079 1.152 1.945 1.00 96.38 103 ALA A N 1
ATOM 818 C CA . ALA A 1 103 ? -9.020 1.875 1.255 1.00 96.38 103 ALA A CA 1
ATOM 819 C C . ALA A 1 103 ? -9.215 1.722 -0.260 1.00 96.38 103 ALA A C 1
ATOM 821 O O . ALA A 1 103 ? -9.792 0.733 -0.723 1.00 96.38 103 ALA A O 1
ATOM 822 N N . THR A 1 104 ? -8.760 2.705 -1.022 1.00 96.69 104 THR A N 1
ATOM 823 C CA . THR A 1 104 ? -8.697 2.649 -2.482 1.00 96.69 104 THR A CA 1
ATOM 824 C C . THR A 1 104 ? -7.294 2.262 -2.907 1.00 96.69 104 THR A C 1
ATOM 826 O O . THR A 1 104 ? -6.321 2.580 -2.227 1.00 96.69 104 THR A O 1
ATOM 829 N N . VAL A 1 105 ? -7.198 1.554 -4.020 1.00 94.88 105 VAL A N 1
ATOM 830 C CA . VAL A 1 105 ? -5.934 1.161 -4.624 1.00 94.88 105 VAL A CA 1
ATOM 831 C C . VAL A 1 105 ? -6.032 1.423 -6.122 1.00 94.88 105 VAL A C 1
ATOM 833 O O . VAL A 1 105 ? -7.002 1.001 -6.761 1.00 94.88 105 VAL A O 1
ATOM 836 N N . SER A 1 106 ? -5.071 2.169 -6.652 1.00 85.50 106 SER A N 1
ATOM 837 C CA . SER A 1 106 ? -5.079 2.666 -8.027 1.00 85.50 106 SER A CA 1
ATOM 838 C C . SER A 1 106 ? -3.717 2.524 -8.690 1.00 85.50 106 SER A C 1
ATOM 840 O O . SER A 1 106 ? -2.694 2.491 -8.014 1.00 85.50 106 SER A O 1
ATOM 842 N N . THR A 1 107 ? -3.712 2.441 -10.011 1.00 81.69 107 THR A N 1
ATOM 843 C CA . THR A 1 107 ? -2.515 2.546 -10.856 1.00 81.69 107 THR A CA 1
ATOM 844 C C . THR A 1 107 ? -2.070 4.006 -10.996 1.00 81.69 107 THR A C 1
ATOM 846 O O . THR A 1 107 ? -2.761 4.914 -10.522 1.00 81.69 107 THR A O 1
ATOM 849 N N . GLY A 1 108 ? -0.906 4.239 -11.616 1.00 73.62 108 GLY A N 1
ATOM 850 C CA . GLY A 1 108 ? -0.294 5.576 -11.749 1.00 73.62 108 GLY A CA 1
ATOM 851 C C . GLY A 1 108 ? -1.152 6.581 -12.519 1.00 73.62 108 GLY A C 1
ATOM 852 O O . GLY A 1 108 ? -1.136 7.770 -12.227 1.00 73.62 108 GLY A O 1
ATOM 853 N N . ASP A 1 109 ? -1.993 6.086 -13.422 1.00 75.38 109 ASP A N 1
ATOM 854 C CA . ASP A 1 109 ? -2.989 6.840 -14.188 1.00 75.38 109 ASP A CA 1
ATOM 855 C C . ASP A 1 109 ? -4.335 7.008 -13.445 1.00 75.38 109 ASP A C 1
ATOM 857 O O . ASP A 1 109 ? -5.358 7.328 -14.050 1.00 75.38 109 ASP A O 1
ATOM 861 N N . ASN A 1 110 ? -4.359 6.784 -12.125 1.00 75.81 110 ASN A N 1
ATOM 862 C CA . ASN A 1 110 ? -5.533 6.866 -11.247 1.00 75.81 110 ASN A CA 1
ATOM 863 C C . ASN A 1 110 ? -6.684 5.897 -11.575 1.00 75.81 110 ASN A C 1
ATOM 865 O O . ASN A 1 110 ? -7.785 6.038 -11.028 1.00 75.81 110 ASN A O 1
ATOM 869 N N . ARG A 1 111 ? -6.466 4.877 -12.412 1.00 85.12 111 ARG A N 1
ATOM 870 C CA . ARG A 1 111 ? -7.471 3.832 -12.645 1.00 85.12 111 ARG A CA 1
ATOM 871 C C . ARG A 1 111 ? -7.537 2.850 -11.467 1.00 85.12 111 ARG A C 1
ATOM 873 O O . ARG A 1 111 ? -6.569 2.708 -10.720 1.00 85.12 111 ARG A O 1
ATOM 880 N N . PRO A 1 112 ? -8.677 2.167 -11.249 1.00 91.12 112 PRO A N 1
ATOM 881 C CA . PRO A 1 112 ? -8.774 1.107 -10.248 1.00 91.12 112 PRO A CA 1
ATOM 882 C C . PRO A 1 112 ? -7.719 0.031 -10.503 1.00 91.12 112 PRO A C 1
ATOM 884 O O . PRO A 1 112 ? -7.643 -0.491 -11.613 1.00 91.12 112 PRO A O 1
ATOM 887 N N . ALA A 1 113 ? -6.934 -0.332 -9.487 1.00 89.81 113 ALA A N 1
ATOM 888 C CA . ALA A 1 113 ? -5.943 -1.378 -9.697 1.00 89.81 113 ALA A CA 1
ATOM 889 C C . ALA A 1 113 ? -6.595 -2.761 -9.885 1.00 89.81 113 ALA A C 1
ATOM 891 O O . ALA A 1 113 ? -7.733 -2.964 -9.427 1.00 89.81 113 ALA A O 1
ATOM 892 N N . PRO A 1 114 ? -5.860 -3.720 -10.481 1.00 89.69 114 PRO A N 1
ATOM 893 C CA . PRO A 1 114 ? -6.343 -5.075 -10.714 1.00 89.69 114 PRO A CA 1
ATOM 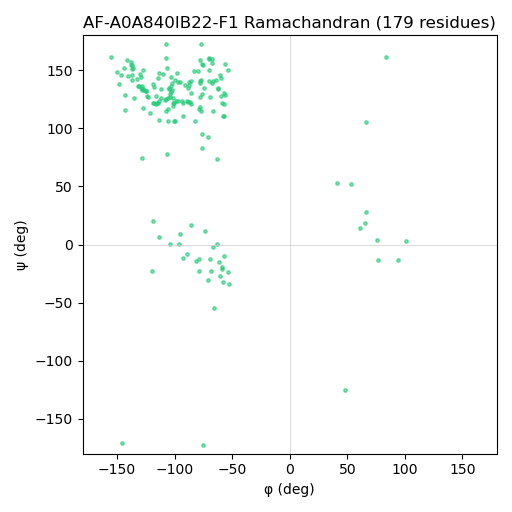894 C C . PRO A 1 114 ? -6.801 -5.785 -9.443 1.00 89.69 114 PRO A C 1
ATOM 896 O O . PRO A 1 114 ? -6.371 -5.473 -8.326 1.00 89.69 114 PRO A O 1
ATOM 899 N N . ASP A 1 115 ? -7.687 -6.758 -9.625 1.00 94.62 115 ASP A N 1
ATOM 900 C CA . ASP A 1 115 ? -8.193 -7.598 -8.545 1.00 94.62 115 ASP A CA 1
ATOM 901 C C . ASP A 1 115 ? -7.106 -8.553 -8.033 1.00 94.62 115 ASP A C 1
ATOM 903 O O . ASP A 1 115 ? -6.214 -8.973 -8.764 1.00 9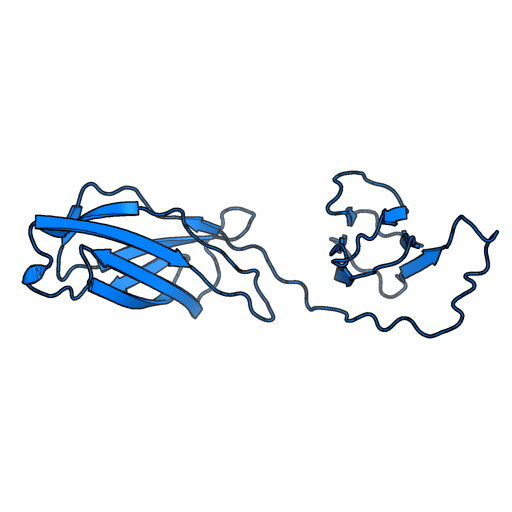4.62 115 ASP A O 1
ATOM 907 N N . GLY A 1 116 ? -7.186 -8.909 -6.750 1.00 93.56 116 GLY A N 1
ATOM 908 C CA . GLY A 1 116 ? -6.283 -9.886 -6.134 1.00 93.56 116 GLY A CA 1
ATOM 909 C C . GLY A 1 116 ? -5.051 -9.303 -5.437 1.00 93.56 116 GLY A C 1
ATOM 910 O O . GLY A 1 116 ? -4.467 -10.006 -4.609 1.00 93.56 116 GLY A O 1
ATOM 911 N N . LEU A 1 117 ? -4.717 -8.021 -5.641 1.00 92.75 117 LEU A N 1
ATOM 912 C CA . LEU A 1 117 ? -3.612 -7.351 -4.941 1.00 92.75 117 LEU A CA 1
ATOM 913 C C . LEU A 1 117 ? -3.809 -7.418 -3.429 1.00 92.75 117 LEU A C 1
ATOM 915 O O . LEU A 1 117 ? -4.811 -6.934 -2.894 1.00 92.75 117 LEU A O 1
ATOM 919 N N . ARG A 1 118 ? -2.845 -8.012 -2.727 1.00 96.44 118 ARG A N 1
ATOM 920 C CA . ARG A 1 118 ? -2.889 -8.170 -1.273 1.00 96.44 118 ARG A CA 1
ATOM 921 C C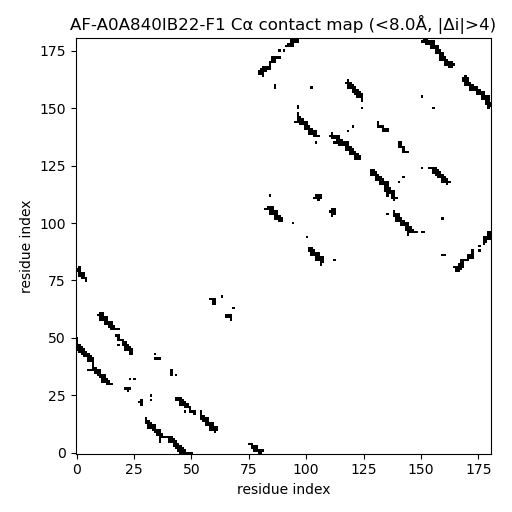 . ARG A 1 118 ? -2.282 -6.963 -0.576 1.00 96.44 118 ARG A C 1
ATOM 923 O O . ARG A 1 118 ? -1.199 -6.506 -0.919 1.00 96.44 118 ARG A O 1
ATOM 930 N N . ALA A 1 119 ? -2.969 -6.485 0.453 1.00 96.69 119 ALA A N 1
ATOM 931 C CA . ALA A 1 119 ? -2.477 -5.430 1.323 1.00 96.69 119 ALA A CA 1
ATOM 932 C C . ALA A 1 119 ? -2.757 -5.756 2.790 1.00 96.69 119 ALA A C 1
ATOM 934 O O . ALA A 1 119 ? -3.740 -6.418 3.145 1.00 96.69 119 ALA A O 1
ATOM 935 N N . GLN A 1 120 ? -1.895 -5.232 3.649 1.00 97.69 120 GLN A N 1
ATOM 936 C CA . GLN A 1 120 ? -1.972 -5.315 5.090 1.00 97.69 120 GLN A CA 1
ATOM 937 C C . GLN A 1 120 ? -2.423 -3.979 5.676 1.00 97.69 120 GLN A C 1
ATOM 939 O O . GLN A 1 120 ? -1.871 -2.927 5.375 1.00 97.69 120 GLN A O 1
ATOM 944 N N . MET A 1 121 ? -3.370 -4.030 6.602 1.00 97.50 121 MET A N 1
ATOM 945 C CA . MET A 1 121 ? -3.709 -2.923 7.481 1.00 97.50 121 MET A CA 1
ATOM 946 C C . MET A 1 121 ? -3.223 -3.224 8.895 1.00 97.50 121 MET A C 1
ATOM 948 O O . MET A 1 121 ? -3.602 -4.238 9.486 1.00 97.50 121 MET A O 1
ATOM 952 N N . THR A 1 122 ? -2.428 -2.319 9.454 1.00 96.75 122 THR A N 1
ATOM 953 C CA . THR A 1 122 ? -1.995 -2.349 10.851 1.00 96.75 122 THR A CA 1
ATOM 954 C C . THR A 1 122 ? -2.790 -1.331 11.656 1.00 96.75 122 THR A C 1
ATOM 956 O O . THR A 1 122 ? -2.938 -0.176 11.267 1.00 96.75 122 THR A O 1
ATOM 959 N N . LEU A 1 123 ? -3.314 -1.781 12.789 1.00 95.81 123 LEU A N 1
ATOM 960 C CA . LEU A 1 123 ? -4.123 -1.031 13.739 1.00 95.81 123 LEU A CA 1
ATOM 961 C C . LEU A 1 123 ? -3.357 -0.961 15.051 1.00 95.81 123 LEU A C 1
ATOM 963 O O . LEU A 1 123 ? -3.084 -2.010 15.630 1.00 95.81 123 LEU A O 1
ATOM 967 N N . ARG A 1 124 ? -3.047 0.237 15.544 1.00 95.31 124 ARG A N 1
ATOM 968 C CA . ARG A 1 124 ? -2.361 0.426 16.830 1.00 95.31 124 ARG A CA 1
ATOM 969 C C . ARG A 1 124 ? -3.154 1.349 17.744 1.00 95.31 124 ARG A C 1
ATOM 971 O O . ARG A 1 124 ? -3.582 2.413 17.306 1.00 95.31 124 ARG A O 1
ATOM 978 N N . TRP A 1 125 ? -3.347 0.945 18.994 1.00 94.69 125 TRP A N 1
ATOM 979 C CA . TRP A 1 125 ? -3.912 1.779 20.058 1.00 94.69 125 TRP A CA 1
ATOM 980 C C . TRP A 1 125 ? -3.297 1.378 21.393 1.00 94.69 125 TRP A C 1
ATOM 982 O O . TRP A 1 125 ? -3.142 0.188 21.671 1.00 94.69 125 TRP A O 1
ATOM 992 N N . ASP A 1 126 ? -2.957 2.359 22.225 1.00 91.69 126 ASP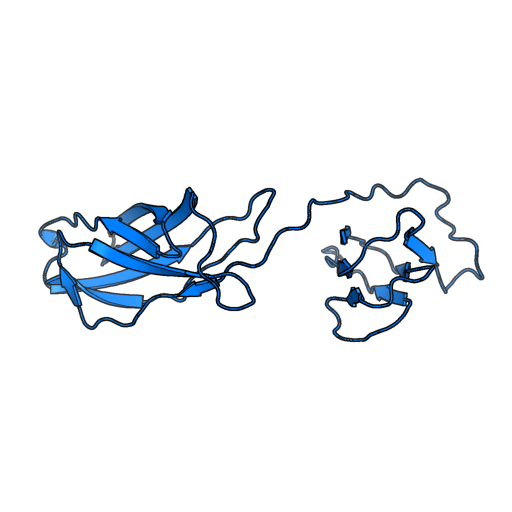 A N 1
ATOM 993 C CA . ASP A 1 126 ? -2.212 2.135 23.466 1.00 91.69 126 ASP A CA 1
ATOM 994 C C . ASP A 1 126 ? -0.976 1.233 23.202 1.00 91.69 126 ASP A C 1
ATOM 996 O O . ASP A 1 126 ? -0.185 1.512 22.301 1.00 91.69 126 ASP A O 1
ATOM 1000 N N . ARG A 1 127 ? -0.829 0.116 23.931 1.00 91.19 127 ARG A N 1
ATOM 1001 C CA . ARG A 1 127 ? 0.205 -0.918 23.702 1.00 91.19 127 ARG A CA 1
ATOM 1002 C C . ARG A 1 127 ? -0.276 -2.097 22.840 1.00 91.19 127 ARG A C 1
ATOM 1004 O O . ARG A 1 127 ? 0.402 -3.116 22.748 1.00 91.19 127 ARG A O 1
ATOM 1011 N N . GLN A 1 128 ? -1.463 -2.007 22.241 1.00 92.69 128 GLN A N 1
ATOM 1012 C CA . GLN A 1 128 ? -2.066 -3.079 21.448 1.00 92.69 128 GLN A CA 1
ATOM 1013 C C . GLN A 1 128 ? -1.870 -2.838 19.947 1.00 92.69 128 GLN A C 1
ATOM 1015 O O . GLN A 1 128 ? -1.982 -1.718 19.449 1.00 92.69 128 GLN A O 1
ATOM 1020 N N . SER A 1 129 ? -1.622 -3.923 19.210 1.00 93.69 129 SER A N 1
ATOM 1021 C CA . SER A 1 129 ? -1.521 -3.921 17.751 1.00 93.69 129 SER A CA 1
ATOM 1022 C C . SER A 1 129 ? -2.350 -5.059 17.157 1.00 93.69 129 SER A C 1
ATOM 1024 O O . SER A 1 129 ? -2.419 -6.156 17.717 1.00 93.69 129 SER A O 1
ATOM 1026 N N . ARG A 1 130 ? -2.998 -4.820 16.017 1.00 94.38 130 ARG A N 1
ATOM 1027 C CA . ARG A 1 130 ? -3.687 -5.847 15.225 1.00 94.38 130 ARG A CA 1
ATOM 1028 C C . ARG A 1 130 ? -3.400 -5.649 13.749 1.00 94.38 130 ARG A C 1
ATOM 1030 O O . ARG A 1 130 ? -3.424 -4.530 13.256 1.00 94.38 130 ARG A O 1
ATOM 1037 N N . MET A 1 131 ? -3.227 -6.758 13.043 1.00 95.44 131 MET A N 1
ATOM 1038 C CA . MET A 1 131 ? -3.068 -6.765 11.593 1.00 95.44 131 MET A CA 1
ATOM 1039 C C . MET A 1 131 ? -4.302 -7.371 10.926 1.00 95.44 131 MET A C 1
ATOM 1041 O O . MET A 1 131 ? -4.975 -8.248 11.487 1.00 95.44 131 MET A O 1
ATOM 1045 N N . ARG A 1 132 ? -4.628 -6.872 9.738 1.00 95.88 132 ARG A N 1
ATOM 1046 C CA . ARG A 1 132 ? -5.698 -7.367 8.870 1.00 95.88 132 ARG A CA 1
ATOM 1047 C C . ARG A 1 132 ? -5.189 -7.410 7.443 1.00 95.88 132 ARG A C 1
ATOM 1049 O O . ARG A 1 132 ? -4.444 -6.530 7.041 1.00 95.88 132 ARG A O 1
ATOM 1056 N N . TRP A 1 133 ? -5.646 -8.394 6.691 1.00 96.69 133 TRP A N 1
ATOM 1057 C CA . TRP A 1 1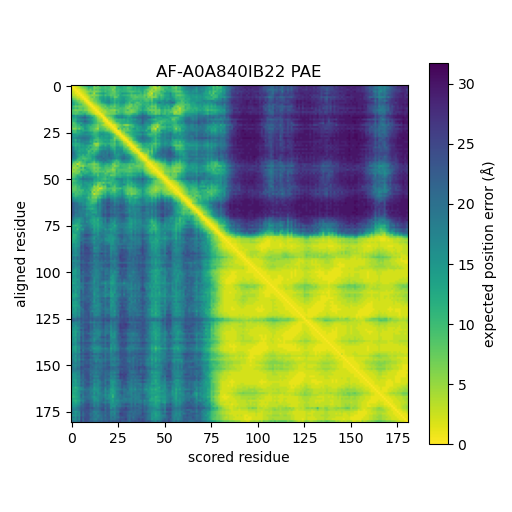33 ? -5.333 -8.529 5.277 1.00 96.69 133 TRP A CA 1
ATOM 1058 C C . TRP A 1 133 ? -6.597 -8.333 4.451 1.00 96.69 133 TRP A C 1
ATOM 1060 O O . TRP A 1 133 ? -7.696 -8.670 4.904 1.00 96.69 133 TRP A O 1
ATOM 1070 N N . ALA A 1 134 ? -6.437 -7.778 3.258 1.00 97.62 134 ALA A N 1
ATOM 1071 C CA . ALA A 1 134 ? -7.478 -7.695 2.250 1.00 97.62 134 ALA A CA 1
ATOM 1072 C C . ALA A 1 134 ? -6.861 -7.878 0.862 1.00 97.62 134 ALA A C 1
ATOM 1074 O O . ALA A 1 134 ? -5.699 -7.533 0.652 1.00 97.62 134 ALA A O 1
ATOM 1075 N N . SER A 1 135 ? -7.666 -8.391 -0.063 1.00 97.50 135 SER A N 1
ATOM 1076 C CA . SER A 1 135 ? -7.368 -8.381 -1.493 1.00 97.50 135 SER A CA 1
ATOM 1077 C C . SER A 1 135 ? -8.185 -7.289 -2.177 1.00 97.50 135 SER A C 1
ATOM 1079 O O . SER A 1 135 ? -9.321 -7.018 -1.764 1.00 97.50 135 SER A O 1
ATOM 1081 N N . SER A 1 136 ? -7.610 -6.642 -3.189 1.00 96.94 136 SER A N 1
ATOM 1082 C CA . SER A 1 136 ? -8.304 -5.648 -4.001 1.00 96.94 136 SER A CA 1
ATOM 1083 C C . SER A 1 136 ? -9.461 -6.296 -4.758 1.00 96.94 136 SER A C 1
ATOM 1085 O O . SER A 1 136 ? -9.373 -7.432 -5.229 1.00 96.94 136 SER A O 1
ATOM 1087 N N . ARG A 1 137 ? -10.568 -5.556 -4.845 1.00 97.06 137 ARG A N 1
ATOM 1088 C CA . ARG A 1 137 ? -11.680 -5.848 -5.747 1.00 97.06 137 ARG A CA 1
ATOM 1089 C C . ARG A 1 137 ? -12.257 -4.546 -6.285 1.00 97.06 137 ARG A C 1
ATOM 1091 O O . ARG A 1 137 ? -12.780 -3.748 -5.496 1.00 97.06 137 ARG A O 1
ATOM 1098 N N . SER A 1 138 ? -12.146 -4.336 -7.591 1.00 94.12 138 SER A N 1
ATOM 1099 C CA . SER A 1 138 ? -12.510 -3.106 -8.301 1.00 94.12 138 SER A CA 1
ATOM 1100 C C . SER A 1 138 ? -11.838 -1.871 -7.679 1.00 94.12 138 SER A C 1
ATOM 1102 O O . SER A 1 138 ? -12.516 -0.928 -7.262 1.00 94.12 138 SER A O 1
ATOM 1104 N N . GLY A 1 139 ? -10.510 -1.925 -7.499 1.00 94.50 139 GLY A N 1
ATOM 1105 C CA . GLY A 1 139 ? -9.705 -0.848 -6.898 1.00 94.50 139 GLY A CA 1
ATOM 1106 C C . GLY A 1 139 ? -9.999 -0.547 -5.423 1.00 94.50 139 GLY A C 1
ATOM 1107 O O . GLY A 1 139 ? -9.689 0.538 -4.932 1.00 94.50 139 GLY A O 1
ATOM 1108 N N . LYS A 1 140 ? -10.643 -1.467 -4.693 1.00 97.62 140 LYS A N 1
ATOM 1109 C CA . LYS A 1 140 ? -10.995 -1.280 -3.275 1.00 97.62 140 LYS A CA 1
ATOM 1110 C C . LYS A 1 140 ? -10.459 -2.410 -2.411 1.00 97.62 140 LYS A C 1
ATOM 1112 O O . LYS A 1 140 ? -10.716 -3.580 -2.681 1.00 97.62 140 LYS A O 1
ATOM 1117 N N . LEU A 1 141 ? -9.824 -2.044 -1.304 1.00 97.69 141 LEU A N 1
ATOM 1118 C CA . LEU A 1 141 ? -9.418 -2.937 -0.224 1.00 97.69 141 LEU A CA 1
ATOM 1119 C C . LEU A 1 141 ? -10.410 -2.801 0.932 1.00 97.69 141 LEU A C 1
ATOM 1121 O O . LEU A 1 141 ? -10.612 -1.710 1.466 1.00 97.69 141 LEU A O 1
ATOM 1125 N N . ARG A 1 142 ? -11.048 -3.906 1.327 1.00 97.56 142 ARG A N 1
ATOM 1126 C CA . ARG A 1 142 ? -12.065 -3.920 2.390 1.00 97.56 142 ARG A CA 1
ATOM 1127 C C . ARG A 1 142 ? -11.567 -4.700 3.600 1.00 97.56 142 ARG A C 1
ATOM 1129 O O . ARG A 1 142 ? -11.549 -5.928 3.593 1.00 97.56 142 ARG A O 1
ATOM 1136 N N . PHE A 1 143 ? -11.231 -3.992 4.672 1.00 97.06 143 PHE A N 1
ATOM 1137 C CA . PHE A 1 143 ? -10.721 -4.582 5.905 1.00 97.06 143 PHE A CA 1
ATOM 1138 C C . PHE A 1 143 ? -11.826 -4.714 6.953 1.00 97.06 143 PHE A C 1
ATOM 1140 O O . PHE A 1 143 ? -12.453 -3.734 7.356 1.00 97.06 143 PHE A O 1
ATOM 1147 N N . ARG A 1 144 ? -12.057 -5.933 7.450 1.00 95.88 144 ARG A N 1
ATOM 1148 C CA . ARG A 1 144 ? -12.963 -6.167 8.586 1.00 95.88 144 ARG A CA 1
ATOM 1149 C C . ARG A 1 144 ? -12.248 -5.815 9.891 1.00 95.88 144 ARG A C 1
ATOM 1151 O O . ARG A 1 144 ? -11.278 -6.475 10.263 1.00 95.88 144 ARG A O 1
ATOM 1158 N N . MET A 1 145 ? -12.750 -4.816 10.615 1.00 93.12 145 MET A N 1
ATOM 1159 C CA . MET A 1 145 ? -12.067 -4.265 11.793 1.00 93.12 145 MET A CA 1
ATOM 1160 C C . MET A 1 145 ? -11.981 -5.282 12.938 1.00 93.12 145 MET A C 1
ATOM 1162 O O . MET A 1 145 ? -10.887 -5.619 13.399 1.00 93.12 145 MET A O 1
ATOM 1166 N N . ARG A 1 146 ? -13.132 -5.833 13.357 1.00 92.62 146 ARG A N 1
ATOM 1167 C CA . ARG A 1 146 ? -13.252 -6.821 14.451 1.00 92.62 146 ARG A CA 1
ATOM 1168 C C . ARG A 1 146 ? -12.347 -6.475 15.650 1.00 92.62 146 ARG A C 1
ATOM 1170 O O . ARG A 1 146 ? -11.520 -7.282 16.072 1.00 92.62 146 ARG A O 1
ATOM 1177 N N . LEU A 1 147 ? -12.463 -5.251 16.156 1.00 93.38 147 LEU A N 1
ATOM 1178 C CA . LEU A 1 147 ? -11.684 -4.748 17.287 1.00 93.38 147 LEU A CA 1
ATOM 1179 C C . LEU A 1 147 ? -12.263 -5.252 18.631 1.00 93.38 147 LEU A C 1
ATOM 1181 O O . LEU A 1 147 ? -13.477 -5.463 18.742 1.00 93.38 147 LEU A O 1
ATOM 1185 N N . PRO A 1 148 ? -11.444 -5.457 19.679 1.00 93.56 148 PRO A N 1
ATOM 1186 C CA . PRO A 1 148 ? -11.922 -5.847 21.011 1.00 93.56 148 PRO A CA 1
ATOM 1187 C C . PRO A 1 148 ? -12.674 -4.702 21.705 1.00 93.56 148 PRO A C 1
ATOM 1189 O O . PRO A 1 148 ? -12.512 -3.543 21.334 1.00 93.56 148 PRO A O 1
ATOM 1192 N N . ARG A 1 149 ? -13.511 -5.010 22.712 1.00 92.75 149 ARG A N 1
ATOM 1193 C CA . ARG A 1 149 ? -14.311 -3.996 23.441 1.00 92.75 149 ARG A CA 1
ATOM 1194 C C . ARG A 1 149 ? -13.431 -2.915 24.084 1.00 92.75 149 ARG A C 1
ATOM 1196 O O . ARG A 1 149 ? -13.845 -1.763 24.101 1.00 92.75 149 ARG A O 1
ATOM 1203 N N . SER A 1 150 ? -12.217 -3.275 24.504 1.00 92.00 150 SER A N 1
ATOM 1204 C CA . SER A 1 150 ? -11.202 -2.362 25.050 1.00 92.00 150 SER A CA 1
ATOM 1205 C C . SER A 1 150 ? -10.784 -1.236 24.100 1.00 92.00 150 SER A C 1
ATOM 1207 O O . SER A 1 150 ? -10.288 -0.214 24.556 1.00 92.00 150 SER A O 1
ATOM 1209 N N . ALA A 1 151 ? -10.991 -1.393 22.788 1.00 93.75 151 ALA A N 1
ATOM 1210 C CA . ALA A 1 151 ? -10.662 -0.360 21.812 1.00 93.75 151 ALA A CA 1
ATOM 1211 C C . ALA A 1 151 ? -11.711 0.764 21.749 1.00 93.75 151 ALA A C 1
ATOM 1213 O O . ALA A 1 151 ? -11.461 1.784 21.120 1.00 93.75 151 ALA A O 1
ATOM 1214 N N . ARG A 1 152 ? -12.899 0.598 22.348 1.00 94.75 152 ARG A N 1
ATOM 1215 C CA . ARG A 1 152 ? -13.982 1.590 22.263 1.00 94.75 152 ARG A CA 1
ATOM 1216 C C . ARG A 1 152 ? -13.559 2.923 22.888 1.00 94.75 152 ARG A C 1
ATOM 1218 O O . ARG A 1 152 ? -12.979 2.943 23.966 1.00 94.75 152 ARG A O 1
ATOM 1225 N N . GLY A 1 153 ? -13.841 4.031 22.203 1.00 95.38 153 GLY A N 1
ATOM 1226 C CA . GLY A 1 153 ? -13.463 5.386 22.622 1.00 95.38 153 GLY A CA 1
ATOM 1227 C C . GLY A 1 153 ? -11.989 5.737 22.392 1.00 95.38 153 GLY A C 1
ATOM 1228 O O . GLY A 1 153 ? -11.635 6.917 22.416 1.00 95.38 153 GLY A O 1
ATOM 1229 N N . LYS A 1 154 ? -11.133 4.746 22.112 1.00 96.00 154 LYS A N 1
ATOM 1230 C CA . LYS A 1 154 ? -9.703 4.948 21.868 1.00 96.00 154 LYS A CA 1
ATOM 1231 C C . LYS A 1 154 ? -9.449 5.533 20.485 1.00 96.00 154 LYS A C 1
ATOM 1233 O O . LYS A 1 154 ? -10.234 5.344 19.551 1.00 96.00 154 LYS A O 1
ATOM 1238 N N . VAL A 1 155 ? -8.322 6.227 20.364 1.00 96.56 155 VAL A N 1
ATOM 1239 C CA . VAL A 1 155 ? -7.767 6.626 19.071 1.00 96.56 155 VAL A CA 1
ATOM 1240 C C . VAL A 1 155 ? -6.905 5.477 18.562 1.00 96.56 155 VAL A C 1
ATOM 1242 O O . VAL A 1 155 ? -5.980 5.036 19.238 1.00 96.56 155 VAL A O 1
ATOM 1245 N N . VAL A 1 156 ? -7.238 4.978 17.378 1.00 95.69 156 VAL A N 1
ATOM 1246 C CA . VAL A 1 156 ? -6.479 3.952 16.669 1.00 95.69 156 VAL A CA 1
ATOM 1247 C C . VAL A 1 156 ? -5.716 4.626 15.539 1.00 95.69 156 VAL A C 1
ATOM 1249 O O . VAL A 1 156 ? -6.308 5.355 14.743 1.00 95.69 156 VAL A O 1
ATOM 1252 N N . ARG A 1 157 ? -4.415 4.354 15.448 1.00 95.62 157 ARG A N 1
ATOM 1253 C CA . ARG A 1 157 ? -3.583 4.685 14.290 1.00 95.62 157 ARG A CA 1
ATOM 1254 C C . ARG A 1 157 ? -3.653 3.535 13.289 1.00 95.62 157 ARG A C 1
ATOM 1256 O O . ARG A 1 157 ? -3.342 2.395 13.636 1.00 95.62 157 ARG A O 1
ATOM 1263 N N . LEU A 1 158 ? -4.075 3.841 12.069 1.00 95.38 158 LEU A N 1
ATOM 1264 C CA . LEU A 1 158 ? -4.167 2.923 10.942 1.00 95.38 158 LEU A CA 1
ATOM 1265 C C . LEU A 1 158 ? -3.030 3.198 9.974 1.00 95.38 158 LEU A C 1
ATOM 1267 O O . LEU A 1 158 ? -2.798 4.347 9.611 1.00 95.38 158 LEU A O 1
ATOM 1271 N N . THR A 1 159 ? -2.374 2.147 9.511 1.00 95.81 159 THR A N 1
ATOM 1272 C CA . THR A 1 159 ? -1.510 2.191 8.331 1.00 95.81 159 THR A CA 1
ATOM 1273 C C . THR A 1 159 ? -1.934 1.078 7.393 1.00 95.81 159 THR A C 1
ATOM 1275 O O . THR A 1 159 ? -2.222 -0.032 7.842 1.00 95.81 159 THR A O 1
ATOM 1278 N N . VAL A 1 160 ? -2.015 1.371 6.098 1.00 96.19 160 VAL A N 1
ATOM 1279 C CA . VAL A 1 160 ? -2.279 0.367 5.063 1.00 96.19 160 VAL A CA 1
ATOM 1280 C C . VAL A 1 160 ? -1.051 0.310 4.179 1.00 96.19 160 VAL A C 1
ATOM 1282 O O . VAL A 1 160 ? -0.592 1.348 3.716 1.00 96.19 160 VAL A O 1
ATOM 1285 N N . ARG A 1 161 ? -0.513 -0.885 3.972 1.00 95.25 161 ARG A N 1
ATOM 1286 C CA . ARG A 1 161 ? 0.652 -1.117 3.128 1.00 95.25 161 ARG A CA 1
ATOM 1287 C C . ARG A 1 161 ? 0.467 -2.354 2.273 1.00 95.25 161 ARG A C 1
ATOM 1289 O O . ARG A 1 161 ? -0.254 -3.276 2.651 1.00 95.25 161 ARG A O 1
ATOM 1296 N N . ARG A 1 162 ? 1.164 -2.376 1.158 1.00 91.62 162 ARG A N 1
ATOM 1297 C CA . ARG A 1 162 ? 1.402 -3.535 0.322 1.00 91.62 162 ARG A CA 1
ATOM 1298 C C . ARG A 1 162 ? 2.911 -3.638 0.139 1.00 91.62 162 ARG A C 1
ATOM 1300 O O . ARG A 1 162 ? 3.552 -2.631 -0.151 1.00 91.62 162 ARG A O 1
ATOM 1307 N N . ASP A 1 163 ? 3.433 -4.839 0.325 1.00 89.06 163 ASP A N 1
ATOM 1308 C CA . ASP A 1 163 ? 4.830 -5.150 0.029 1.00 89.06 163 ASP A CA 1
ATOM 1309 C C . ASP A 1 163 ? 4.988 -5.334 -1.491 1.00 89.06 163 ASP A C 1
ATOM 1311 O O . ASP A 1 163 ? 3.992 -5.568 -2.179 1.00 89.06 163 ASP A O 1
ATOM 1315 N N . GLU A 1 164 ? 6.193 -5.192 -2.031 1.00 82.62 164 GLU A N 1
ATOM 1316 C CA . GLU A 1 164 ? 6.453 -5.409 -3.462 1.00 82.62 164 GLU A CA 1
ATOM 1317 C C . GLU A 1 164 ? 6.282 -6.882 -3.870 1.00 82.62 164 GLU A C 1
ATOM 1319 O O . GLU A 1 164 ? 6.313 -7.785 -3.030 1.00 82.62 164 GLU A O 1
ATOM 1324 N N . ASP A 1 165 ? 6.074 -7.132 -5.162 1.00 82.69 165 ASP A N 1
ATOM 1325 C CA . ASP A 1 165 ? 6.199 -8.462 -5.764 1.00 82.69 165 ASP A CA 1
ATOM 1326 C C . ASP A 1 165 ? 6.738 -8.382 -7.196 1.00 82.69 165 ASP A C 1
ATOM 1328 O O . ASP A 1 165 ? 7.170 -7.328 -7.654 1.00 82.69 165 ASP A O 1
ATOM 1332 N N . SER A 1 166 ? 6.728 -9.501 -7.921 1.00 75.19 166 SER A N 1
ATOM 1333 C CA . SER A 1 166 ? 7.258 -9.572 -9.285 1.00 75.19 166 SER A CA 1
ATOM 1334 C C . SER A 1 166 ? 6.552 -8.656 -10.290 1.00 75.19 166 SER A C 1
ATOM 1336 O O . SER A 1 166 ? 7.069 -8.479 -11.385 1.00 75.19 166 SER A O 1
ATOM 1338 N N . ALA A 1 167 ? 5.369 -8.121 -9.969 1.00 75.69 167 ALA A N 1
ATOM 1339 C CA . ALA A 1 167 ? 4.563 -7.327 -10.893 1.00 75.69 167 ALA A CA 1
ATOM 1340 C C . ALA A 1 167 ? 4.294 -5.898 -10.405 1.00 75.69 167 ALA A C 1
ATOM 1342 O O . ALA A 1 167 ? 3.992 -5.034 -11.225 1.00 75.69 167 ALA A O 1
ATOM 1343 N N . TYR A 1 168 ? 4.372 -5.616 -9.102 1.00 79.81 168 TYR A N 1
ATOM 1344 C CA . TYR A 1 168 ? 4.040 -4.295 -8.567 1.00 79.81 168 TYR A CA 1
ATOM 1345 C C . TYR A 1 168 ? 4.974 -3.845 -7.451 1.00 79.81 168 TYR A C 1
ATOM 1347 O O . TYR A 1 168 ? 5.364 -4.625 -6.582 1.00 79.81 168 TYR A O 1
ATOM 1355 N N . GLN A 1 169 ? 5.222 -2.538 -7.427 1.00 80.19 169 GLN A N 1
ATOM 1356 C CA . GLN A 1 169 ? 6.022 -1.883 -6.399 1.00 80.19 169 GLN A CA 1
ATOM 1357 C C . GLN A 1 169 ? 5.325 -1.910 -5.031 1.00 80.19 169 GLN A C 1
ATOM 1359 O O . GLN A 1 169 ? 4.091 -1.965 -4.921 1.00 80.19 169 GLN A O 1
ATOM 1364 N N . ALA A 1 170 ? 6.127 -1.811 -3.969 1.00 83.25 170 ALA A N 1
ATOM 1365 C CA . ALA A 1 170 ? 5.621 -1.568 -2.626 1.00 83.25 170 ALA A CA 1
ATOM 1366 C C . ALA A 1 170 ? 4.869 -0.229 -2.563 1.00 83.25 170 ALA A C 1
ATOM 1368 O O . ALA A 1 170 ? 5.229 0.751 -3.212 1.00 83.25 170 ALA A O 1
ATOM 1369 N N . SER A 1 171 ? 3.817 -0.164 -1.747 1.00 87.06 171 SER A N 1
ATOM 1370 C CA . SER A 1 171 ? 3.011 1.049 -1.604 1.00 87.06 171 SER A CA 1
ATOM 1371 C C . SER A 1 171 ? 2.407 1.156 -0.216 1.00 87.06 171 SER A C 1
ATOM 1373 O O . SER A 1 171 ? 2.076 0.154 0.424 1.00 87.06 171 SER A O 1
ATOM 1375 N N . SER A 1 172 ? 2.234 2.379 0.280 1.00 90.50 172 SER A N 1
ATOM 1376 C CA . SER A 1 172 ? 1.606 2.604 1.576 1.00 90.50 172 SER A CA 1
ATOM 1377 C C . SER A 1 172 ? 0.790 3.885 1.614 1.00 90.50 172 SER A C 1
ATOM 1379 O O . SER A 1 172 ? 1.137 4.895 1.010 1.00 90.50 172 SER A O 1
ATOM 1381 N N . ALA A 1 173 ? -0.304 3.835 2.365 1.00 90.38 173 ALA A N 1
ATOM 1382 C CA . ALA A 1 173 ? -1.044 5.020 2.744 1.00 90.38 173 ALA A CA 1
ATOM 1383 C C . ALA A 1 173 ? -0.435 5.624 4.013 1.00 90.38 173 ALA A C 1
ATOM 1385 O O . ALA A 1 173 ? -0.111 4.903 4.967 1.00 90.38 173 ALA A O 1
ATOM 1386 N N . GLY A 1 174 ? -0.367 6.956 4.054 1.00 83.06 174 GLY A N 1
ATOM 1387 C CA . GLY A 1 174 ? 0.027 7.692 5.251 1.00 83.06 174 GLY A CA 1
ATOM 1388 C C . GLY A 1 174 ? -0.816 7.307 6.479 1.00 83.06 174 GLY A C 1
ATOM 1389 O O . GLY A 1 174 ? -1.984 6.920 6.348 1.00 83.06 174 GLY A O 1
ATOM 1390 N N . PRO A 1 175 ? -0.245 7.395 7.694 1.00 90.88 175 PRO A N 1
ATOM 1391 C CA . PRO A 1 175 ? -0.935 6.988 8.908 1.00 90.88 175 PRO A CA 1
ATOM 1392 C C . PRO A 1 175 ? -2.196 7.825 9.144 1.00 90.88 175 PRO A C 1
ATOM 1394 O O . PRO A 1 175 ? -2.158 9.053 9.104 1.00 90.88 175 PRO A O 1
ATOM 1397 N N . LEU A 1 176 ? -3.302 7.159 9.470 1.00 94.44 176 LEU A N 1
ATOM 1398 C CA . LEU A 1 176 ? -4.578 7.794 9.786 1.00 94.44 176 LEU A CA 1
ATOM 1399 C C . LEU A 1 176 ? -4.956 7.528 11.245 1.00 94.44 176 LEU A C 1
ATOM 1401 O O . LEU A 1 176 ? -5.114 6.379 11.647 1.00 94.44 176 LEU A O 1
ATOM 1405 N N . SER A 1 177 ? -5.149 8.584 12.031 1.00 95.06 177 SER A N 1
ATOM 1406 C CA . SER A 1 177 ? -5.662 8.483 13.402 1.00 95.06 177 SER A CA 1
ATOM 1407 C C . SER A 1 177 ? -7.177 8.663 13.412 1.00 95.06 177 SER A C 1
ATOM 1409 O O . SER A 1 177 ? -7.683 9.681 12.946 1.00 95.06 177 SER A O 1
ATOM 1411 N N . VAL A 1 178 ? -7.911 7.693 13.955 1.00 94.94 178 VAL A N 1
ATOM 1412 C CA . VAL A 1 178 ? -9.385 7.718 14.019 1.00 94.94 178 VAL A CA 1
ATOM 1413 C C . VAL A 1 178 ? -9.875 7.253 15.384 1.00 94.94 178 VAL A C 1
ATOM 1415 O O . VAL A 1 178 ? -9.250 6.408 16.026 1.00 94.94 178 VAL A O 1
ATOM 1418 N N . ARG A 1 179 ? -11.033 7.746 15.828 1.00 96.31 179 ARG A N 1
ATOM 1419 C CA . ARG A 1 179 ? -11.654 7.281 17.076 1.00 96.31 179 ARG A CA 1
ATOM 1420 C C . ARG A 1 179 ? -12.547 6.062 16.836 1.00 96.31 179 ARG A C 1
ATOM 1422 O O . ARG A 1 179 ? -13.325 6.028 15.884 1.00 96.31 179 ARG A O 1
ATOM 1429 N N . VAL A 1 180 ? -12.482 5.067 17.715 1.00 96.06 180 VAL A N 1
ATOM 1430 C CA . VAL A 1 180 ? -13.367 3.892 17.661 1.00 96.06 180 VAL A CA 1
ATOM 1431 C C . VAL A 1 180 ? -14.676 4.189 18.387 1.00 96.06 180 VAL A C 1
ATOM 1433 O O . VAL A 1 180 ? -14.657 4.621 19.541 1.00 96.06 180 VAL A O 1
ATOM 1436 N N . ARG A 1 181 ? -15.806 3.912 17.735 1.00 92.81 181 ARG A N 1
ATOM 1437 C CA . ARG A 1 181 ? -17.154 3.987 18.321 1.00 92.81 181 ARG A CA 1
ATOM 1438 C C . ARG A 1 181 ? -17.701 2.601 18.677 1.00 92.81 181 ARG A C 1
ATOM 1440 O O . ARG A 1 181 ? -17.425 1.632 17.923 1.00 92.81 181 ARG A O 1
#

Sequence (181 aa):
MTVAWRTTDLTTMCLKQAIDDYSWDTGEARLCGDGYGDENGRRFVLTAEQSHPDAFLVFDDPVWGGQSPYDEPYEFTVEAIQHWIGIGVRRTPSISRRGTFVATVSTGDNRPAPDGLRAQMTLRWDRQSRMRWASSRSGKLRFRMRLPRSARGKVVRLTVRRDEDSAYQASSAGPLSVRVR

Radius of gyration: 22.36 Å; Cα contacts (8 Å, |Δi|>4): 397; chains: 1; bounding box: 57×24×56 Å

Organism: NCBI:txid912552

Solvent-accessible surface area (backbone atoms only — not comparable to full-atom values): 10286 Å² total; per-residue (Å²): 80,36,44,49,51,70,39,64,54,82,43,31,40,30,59,51,74,94,58,91,49,54,47,43,86,81,79,55,89,52,64,49,49,81,41,78,33,43,101,83,36,45,76,46,46,41,41,29,82,56,75,58,94,86,62,53,83,43,76,46,33,87,89,54,84,82,51,52,94,64,87,61,85,76,89,73,57,81,48,64,62,51,42,60,46,46,41,45,69,76,89,52,82,57,44,52,36,74,37,72,48,67,32,38,31,22,30,84,86,70,43,64,28,68,66,64,50,61,34,42,35,41,39,36,38,94,96,47,74,48,78,42,68,27,48,24,52,83,15,29,31,60,33,72,54,69,52,61,80,86,47,54,74,36,60,33,39,35,36,42,36,28,74,59,57,78,56,30,45,55,31,58,28,78,77,44,75,26,32,26,87